Protein AF-A8NG41-F1 (afdb_monomer_lite)

Radius of gyration: 38.14 Å; chains: 1; bounding box: 82×70×116 Å

Secondary structure (DSSP, 8-state):
---------PPPP------------------------TT-----PPBPTTS-B-----TT-S---PBPTTT--B--GGGPPPP-SS-HHHHHHHHHHHHHHHH----GGG-SSHHHHHHHHHHHHHHHHHHHHT-SHHHHHHHHHHHHHHHHHHHHHHHHHHHHHHHHHHHHHHHHHHHHHHHHHHHHHHHHHHHHHHHHHHHHHHHHHHH--S-HHHHHHHHHHHHHHHHHHHHTTS----HHHHHHHHSS--------------------TTS----S----TTTHHHHH-SS-GGGTTT--HHHHHHHHHHHHHHTTTS---TT-----PPP--B-TT--B---

pLDDT: mean 75.16, std 19.55, range [29.53, 96.56]

Structure (mmCIF, N/CA/C/O backbone):
data_AF-A8NG41-F1
#
_entry.id   AF-A8NG41-F1
#
loop_
_atom_site.group_PDB
_atom_site.id
_atom_site.type_symbol
_atom_site.label_atom_id
_atom_site.label_alt_id
_atom_site.label_comp_id
_atom_site.label_asym_id
_atom_site.label_entity_id
_atom_site.label_seq_id
_atom_site.pdbx_PDB_ins_code
_atom_site.Cartn_x
_atom_site.Cartn_y
_atom_site.Cartn_z
_atom_site.occupancy
_atom_site.B_iso_or_equiv
_atom_site.auth_seq_id
_atom_site.auth_comp_id
_atom_site.auth_asym_id
_atom_site.auth_atom_id
_atom_site.pdbx_PDB_model_num
ATOM 1 N N . MET A 1 1 ? 23.768 -28.078 69.870 1.00 36.25 1 MET A N 1
ATOM 2 C CA . MET A 1 1 ? 24.206 -28.540 68.533 1.00 36.25 1 MET A CA 1
ATOM 3 C C . MET A 1 1 ? 22.953 -28.982 67.781 1.00 36.25 1 MET A C 1
ATOM 5 O O . MET A 1 1 ? 22.309 -29.907 68.243 1.00 36.25 1 MET A O 1
ATOM 9 N N . ALA A 1 2 ? 22.397 -28.091 66.947 1.00 33.50 2 ALA A N 1
ATOM 10 C CA . ALA A 1 2 ? 22.399 -28.170 65.466 1.00 33.50 2 ALA A CA 1
ATOM 11 C C . ALA A 1 2 ? 21.311 -29.156 64.952 1.00 33.50 2 ALA A C 1
ATOM 13 O O . ALA A 1 2 ? 21.442 -30.341 65.207 1.00 33.50 2 ALA A O 1
ATOM 14 N N . THR A 1 3 ? 20.111 -28.786 64.458 1.00 35.78 3 THR A N 1
ATOM 15 C CA . THR A 1 3 ? 19.613 -27.951 63.318 1.00 35.78 3 THR A CA 1
ATOM 16 C C . THR A 1 3 ? 18.937 -28.816 62.228 1.00 35.78 3 THR A C 1
ATOM 18 O O . THR A 1 3 ? 19.649 -29.446 61.462 1.00 35.78 3 THR A O 1
ATOM 21 N N . ARG A 1 4 ? 17.589 -28.727 62.141 1.00 41.47 4 ARG A N 1
ATOM 22 C CA . ARG A 1 4 ? 16.651 -28.743 60.969 1.00 41.47 4 ARG A CA 1
ATOM 23 C C . ARG A 1 4 ? 16.833 -29.816 59.825 1.00 41.47 4 ARG A C 1
ATOM 25 O O . ARG A 1 4 ? 17.589 -30.754 60.005 1.00 41.47 4 ARG A O 1
ATOM 32 N N . PRO A 1 5 ? 16.084 -29.776 58.689 1.00 48.28 5 PRO A N 1
ATOM 33 C CA . PRO A 1 5 ? 14.756 -30.405 58.509 1.00 48.28 5 PRO A CA 1
ATOM 34 C C . PRO A 1 5 ? 14.562 -31.151 57.148 1.00 48.28 5 PRO A C 1
ATOM 36 O O . PRO A 1 5 ? 15.394 -31.055 56.258 1.00 48.28 5 PRO A O 1
ATOM 39 N N . GLY A 1 6 ? 13.382 -31.755 56.935 1.00 35.75 6 GLY A N 1
ATOM 40 C CA . GLY A 1 6 ? 12.655 -31.709 55.647 1.00 35.75 6 GLY A CA 1
ATOM 41 C C . GLY A 1 6 ? 13.054 -32.680 54.523 1.00 35.75 6 GLY A C 1
ATOM 42 O O . GLY A 1 6 ? 14.139 -32.603 53.962 1.00 35.75 6 GLY A O 1
ATOM 43 N N . GLY A 1 7 ? 12.107 -33.520 54.097 1.00 35.25 7 GLY A N 1
ATOM 44 C CA . GLY A 1 7 ? 12.271 -34.374 52.921 1.00 35.25 7 GLY A CA 1
ATOM 45 C C . GLY A 1 7 ? 10.950 -34.717 52.249 1.00 35.25 7 GLY A C 1
ATOM 46 O O . GLY A 1 7 ? 10.444 -35.806 52.463 1.00 35.25 7 GLY A O 1
ATOM 47 N N . TRP A 1 8 ? 10.419 -33.808 51.428 1.00 33.19 8 TRP A N 1
ATOM 48 C CA . TRP A 1 8 ? 9.470 -34.113 50.350 1.00 33.19 8 TRP A CA 1
ATOM 49 C C . TRP A 1 8 ? 9.761 -33.153 49.199 1.00 33.19 8 TRP A C 1
ATOM 51 O O . TRP A 1 8 ? 9.517 -31.962 49.344 1.00 33.19 8 TRP A O 1
ATOM 61 N N . LEU A 1 9 ? 10.332 -33.670 48.106 1.00 35.09 9 LEU A N 1
ATOM 62 C CA . LEU A 1 9 ? 10.225 -33.179 46.722 1.00 35.09 9 LEU A CA 1
ATOM 63 C C . LEU A 1 9 ? 11.068 -34.104 45.823 1.00 35.09 9 LEU A C 1
ATOM 65 O O . LEU A 1 9 ? 12.295 -34.128 45.900 1.00 35.09 9 LEU A O 1
ATOM 69 N N . GLN A 1 10 ? 10.396 -34.899 44.985 1.00 39.88 10 GLN A N 1
ATOM 70 C CA . GLN A 1 10 ? 11.024 -35.666 43.909 1.00 39.88 10 GLN A CA 1
ATOM 71 C C . GLN A 1 10 ? 11.361 -34.732 42.739 1.00 39.88 10 GLN A C 1
ATOM 73 O O . GLN A 1 10 ? 10.481 -34.071 42.192 1.00 39.88 10 GLN A O 1
ATOM 78 N N . GLY A 1 11 ? 12.634 -34.700 42.340 1.00 32.56 11 GLY A N 1
ATOM 79 C CA . GLY A 1 11 ? 13.096 -34.035 41.123 1.00 32.56 11 GLY A CA 1
ATOM 80 C C . GLY A 1 11 ? 13.034 -34.968 39.912 1.00 32.56 11 GLY A C 1
ATOM 81 O O . GLY A 1 11 ? 13.492 -36.108 39.975 1.00 32.56 11 GLY A O 1
ATOM 82 N N . ARG A 1 12 ? 12.504 -34.470 38.788 1.00 37.09 12 ARG A N 1
ATOM 83 C CA . ARG A 1 12 ? 12.618 -35.106 37.468 1.00 37.09 12 ARG A CA 1
ATOM 84 C C . ARG A 1 12 ? 13.816 -34.494 36.740 1.00 37.09 12 ARG A C 1
ATOM 86 O O . ARG A 1 12 ? 13.921 -33.279 36.611 1.00 37.09 12 ARG A O 1
ATOM 93 N N . THR A 1 13 ? 14.734 -35.346 36.304 1.00 34.03 13 THR A N 1
ATOM 94 C CA . THR A 1 13 ? 15.977 -35.001 35.608 1.00 34.03 13 THR A CA 1
ATOM 95 C C . THR A 1 13 ? 15.732 -34.682 34.130 1.00 34.03 13 THR A C 1
ATOM 97 O O . THR A 1 13 ? 15.080 -35.449 33.426 1.00 34.03 13 THR A O 1
ATOM 100 N N . ILE A 1 14 ? 16.326 -33.592 33.633 1.00 35.25 14 ILE A N 1
ATOM 101 C CA . ILE A 1 14 ? 16.591 -33.372 32.202 1.00 35.25 14 ILE A CA 1
ATOM 102 C C . ILE A 1 14 ? 18.078 -33.021 32.059 1.00 35.25 14 ILE A C 1
ATOM 104 O O . ILE A 1 14 ? 18.617 -32.209 32.810 1.00 35.25 14 ILE A O 1
ATOM 108 N N . ARG A 1 15 ? 18.756 -33.734 31.152 1.00 32.59 15 ARG A N 1
ATOM 109 C CA . ARG A 1 15 ? 20.216 -33.757 30.974 1.00 32.59 15 ARG A CA 1
ATOM 110 C C . ARG A 1 15 ? 20.756 -32.446 30.397 1.00 32.59 15 ARG A C 1
ATOM 112 O O . ARG A 1 15 ? 20.139 -31.841 29.530 1.00 32.59 15 ARG A O 1
ATOM 119 N N . LYS A 1 16 ? 21.966 -32.094 30.838 1.00 29.84 16 LYS A N 1
ATOM 120 C CA . LYS A 1 16 ? 22.797 -30.977 30.374 1.00 29.84 16 LYS A CA 1
ATOM 121 C C . LYS A 1 16 ? 23.962 -31.504 29.524 1.00 29.84 16 LYS A C 1
ATOM 123 O O . LYS A 1 16 ? 24.674 -32.397 29.969 1.00 29.84 16 LYS A O 1
ATOM 128 N N . ALA A 1 17 ? 24.183 -30.899 28.363 1.00 29.53 17 ALA A N 1
ATOM 129 C CA . ALA A 1 17 ? 25.458 -30.817 27.642 1.00 29.53 17 ALA A CA 1
ATOM 130 C C . ALA A 1 17 ? 25.424 -29.488 26.865 1.00 29.53 17 ALA A C 1
ATOM 132 O O . ALA A 1 17 ? 24.358 -29.126 26.384 1.00 29.53 17 ALA A O 1
ATOM 133 N N . SER A 1 18 ? 26.460 -28.677 26.685 1.00 31.66 18 SER A N 1
ATOM 134 C CA . SER A 1 18 ? 27.787 -28.493 27.283 1.00 31.66 18 SER A CA 1
ATOM 135 C C . SER A 1 18 ? 28.346 -27.208 26.643 1.00 31.66 18 SER A C 1
ATOM 137 O O . SER A 1 18 ? 28.168 -27.032 25.443 1.00 31.66 18 SER A O 1
ATOM 139 N N . GLY A 1 19 ? 29.053 -26.369 27.411 1.00 30.23 19 GLY A N 1
ATOM 140 C CA . GLY A 1 19 ? 30.033 -25.393 26.895 1.00 30.23 19 GLY A CA 1
ATOM 141 C C . GLY A 1 19 ? 29.542 -23.985 26.516 1.00 30.23 19 GLY A C 1
ATOM 142 O O . GLY A 1 19 ? 28.991 -23.787 25.443 1.00 30.23 19 GLY A O 1
ATOM 143 N N . MET A 1 20 ? 29.846 -22.992 27.364 1.00 33.28 20 MET A N 1
ATOM 144 C CA . MET A 1 20 ? 30.073 -21.593 26.936 1.00 33.28 20 MET A CA 1
ATOM 145 C C . MET A 1 20 ? 31.547 -21.439 26.469 1.00 33.28 20 MET A C 1
ATOM 147 O O . MET A 1 20 ? 32.336 -22.352 26.741 1.00 33.28 20 MET A O 1
ATOM 151 N N . PRO A 1 21 ? 31.962 -20.310 25.846 1.00 41.16 21 PRO A N 1
ATOM 152 C CA . PRO A 1 21 ? 32.267 -19.116 26.650 1.00 41.16 21 PRO A CA 1
ATOM 153 C C . PRO A 1 21 ? 31.879 -17.745 26.033 1.00 41.16 21 PRO A C 1
ATOM 155 O O . PRO A 1 21 ? 31.875 -17.544 24.825 1.00 41.16 21 PRO A O 1
ATOM 158 N N . SER A 1 22 ? 31.638 -16.799 26.954 1.00 30.75 22 SER A N 1
ATOM 159 C CA . SER A 1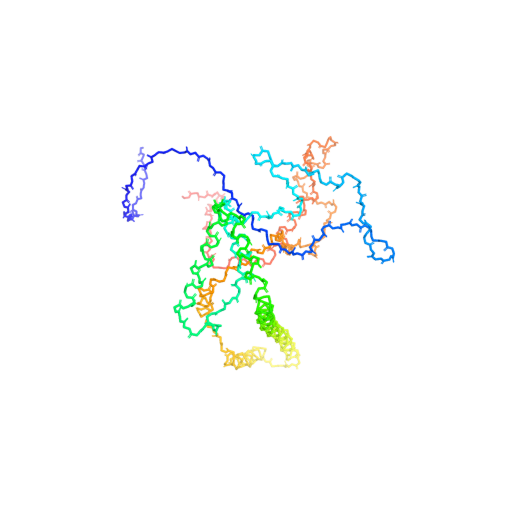 22 ? 31.949 -15.349 26.926 1.00 30.75 22 SER A CA 1
ATOM 160 C C . SER A 1 22 ? 31.324 -14.385 25.892 1.00 30.75 22 SER A C 1
ATOM 162 O O . SER A 1 22 ? 31.771 -14.261 24.762 1.00 30.75 22 SER A O 1
ATOM 164 N N . ALA A 1 23 ? 30.364 -13.608 26.412 1.00 38.09 23 ALA A N 1
ATOM 165 C CA . ALA A 1 23 ? 30.127 -12.160 26.292 1.00 38.09 23 ALA A CA 1
ATOM 166 C C . ALA A 1 23 ? 30.626 -11.367 25.062 1.00 38.09 23 ALA A C 1
ATOM 168 O O . ALA A 1 23 ? 31.818 -11.130 24.898 1.00 38.09 23 ALA A O 1
ATOM 169 N N . SER A 1 24 ? 29.679 -10.720 24.372 1.00 30.33 24 SER A N 1
ATOM 170 C CA . SER A 1 24 ? 29.772 -9.287 24.064 1.00 30.33 24 SER A CA 1
ATOM 171 C C . SER A 1 24 ? 28.373 -8.680 23.901 1.00 30.33 24 SER A C 1
ATOM 173 O O . SER A 1 24 ? 27.457 -9.286 23.353 1.00 30.33 24 SER A O 1
ATOM 175 N N . THR A 1 25 ? 28.208 -7.491 24.468 1.00 43.75 25 THR A N 1
ATOM 176 C CA . THR A 1 25 ? 27.041 -6.614 24.381 1.00 43.75 25 THR A CA 1
ATOM 177 C C . THR A 1 25 ? 26.710 -6.285 22.926 1.00 43.75 25 THR A C 1
ATOM 179 O O . THR A 1 25 ? 27.575 -5.797 22.203 1.00 43.75 25 THR A O 1
ATOM 182 N N . THR A 1 26 ? 25.457 -6.442 22.500 1.00 31.36 26 THR A N 1
ATOM 183 C CA . THR A 1 26 ? 24.950 -5.732 21.316 1.00 31.36 26 THR A CA 1
ATOM 184 C C . THR A 1 26 ? 23.469 -5.422 21.469 1.00 31.36 26 THR A C 1
ATOM 186 O O . THR A 1 26 ? 22.665 -6.228 21.927 1.00 31.36 26 THR A O 1
ATOM 189 N N . ARG A 1 27 ? 23.169 -4.161 21.178 1.00 33.62 27 ARG A N 1
ATOM 190 C CA . ARG A 1 27 ? 21.893 -3.477 21.345 1.00 33.62 27 ARG A CA 1
ATOM 191 C C . ARG A 1 27 ? 20.902 -4.049 20.333 1.00 33.62 27 ARG A C 1
ATOM 193 O O . ARG A 1 27 ? 21.239 -4.160 19.161 1.00 33.62 27 ARG A O 1
ATOM 200 N N . SER A 1 28 ? 19.697 -4.378 20.790 1.00 31.23 28 SER A N 1
ATOM 201 C CA . SER A 1 28 ? 18.590 -4.766 19.916 1.00 31.23 28 SER A CA 1
ATOM 202 C C . SER A 1 28 ? 18.173 -3.550 19.087 1.00 31.23 28 SER A C 1
ATOM 204 O O . SER A 1 28 ? 17.656 -2.573 19.631 1.00 31.23 28 SER A O 1
ATOM 206 N N . SER A 1 29 ? 18.479 -3.568 17.793 1.00 36.53 29 SER A N 1
ATOM 207 C CA . SER A 1 29 ? 18.004 -2.592 16.819 1.00 36.53 29 SER A CA 1
ATOM 208 C C . SER A 1 29 ? 16.572 -2.939 16.420 1.00 36.53 29 SER A C 1
ATOM 210 O O . SER A 1 29 ? 16.313 -3.968 15.803 1.00 36.53 29 SER A O 1
ATOM 212 N N . THR A 1 30 ? 15.646 -2.064 16.788 1.00 42.31 30 THR A N 1
ATOM 213 C CA . THR A 1 30 ? 14.299 -1.963 16.220 1.00 42.31 30 THR A CA 1
ATOM 214 C C . THR A 1 30 ? 14.367 -1.728 14.703 1.00 42.31 30 THR A C 1
ATOM 216 O O . THR A 1 30 ? 15.061 -0.787 14.304 1.00 42.31 30 THR A O 1
ATOM 219 N N . PRO A 1 31 ? 13.642 -2.474 13.852 1.00 40.25 31 PRO A N 1
ATOM 220 C CA . PRO A 1 31 ? 13.404 -2.041 12.481 1.00 40.25 31 PRO A CA 1
ATOM 221 C C . PRO A 1 31 ? 12.321 -0.952 12.488 1.00 40.25 31 PRO A C 1
ATOM 223 O O . PRO A 1 31 ? 11.247 -1.132 13.059 1.00 40.25 31 PRO A O 1
ATOM 226 N N . GLN A 1 32 ? 12.625 0.213 11.912 1.00 38.25 32 GLN A N 1
ATOM 227 C CA . GLN A 1 32 ? 11.633 1.255 11.653 1.00 38.25 32 GLN A CA 1
ATOM 228 C C . GLN A 1 32 ? 11.016 1.026 10.277 1.00 38.25 32 GLN A C 1
ATOM 230 O O . GLN A 1 32 ? 11.577 1.423 9.259 1.00 38.25 32 GLN A O 1
ATOM 235 N N . THR A 1 33 ? 9.848 0.403 10.251 1.00 35.38 33 THR A N 1
ATOM 236 C CA . THR A 1 33 ? 9.000 0.335 9.063 1.00 35.38 33 THR A CA 1
ATOM 237 C C . THR A 1 33 ? 8.173 1.619 9.010 1.00 35.38 33 THR A C 1
ATOM 239 O O . THR A 1 33 ? 7.285 1.835 9.831 1.00 35.38 33 THR A O 1
ATOM 242 N N . VAL A 1 34 ? 8.492 2.521 8.078 1.00 38.81 34 VAL A N 1
ATOM 243 C CA . VAL A 1 34 ? 7.702 3.737 7.831 1.00 38.81 34 VAL A CA 1
ATOM 244 C C . VAL A 1 34 ? 6.904 3.531 6.551 1.00 38.81 34 VAL A C 1
ATOM 246 O O . VAL A 1 34 ? 7.441 3.566 5.445 1.00 38.81 34 VAL A O 1
ATOM 249 N N . THR A 1 35 ? 5.599 3.318 6.707 1.00 34.75 35 THR A N 1
ATOM 250 C CA . THR A 1 35 ? 4.622 3.349 5.617 1.00 34.75 35 THR A CA 1
ATOM 251 C C . THR A 1 35 ? 4.606 4.736 4.975 1.00 34.75 35 THR A C 1
ATOM 253 O O . THR A 1 35 ? 4.235 5.724 5.610 1.00 34.75 35 THR A O 1
ATOM 256 N N . ALA A 1 36 ? 4.995 4.815 3.704 1.00 33.09 36 ALA A N 1
ATOM 257 C CA . ALA A 1 36 ? 4.892 6.024 2.904 1.00 33.09 36 ALA A CA 1
ATOM 258 C C . ALA A 1 36 ? 3.427 6.280 2.506 1.00 33.09 36 ALA A C 1
ATOM 260 O O . ALA A 1 36 ? 2.892 5.627 1.613 1.00 33.09 36 ALA A O 1
ATOM 261 N N . THR A 1 37 ? 2.783 7.266 3.129 1.00 34.38 37 THR A N 1
ATOM 262 C CA . THR A 1 37 ? 1.637 7.957 2.524 1.00 34.38 37 THR A CA 1
ATOM 263 C C . THR A 1 37 ? 2.171 9.027 1.569 1.00 34.38 37 THR A C 1
ATOM 265 O O . THR A 1 37 ? 2.893 9.922 2.023 1.00 34.38 37 THR A O 1
ATOM 268 N N . PRO A 1 38 ? 1.845 9.010 0.266 1.00 46.72 38 PRO A N 1
ATOM 269 C CA . PRO A 1 38 ? 2.129 10.155 -0.582 1.00 46.72 38 PRO A CA 1
ATOM 270 C C . PRO A 1 38 ? 1.136 11.270 -0.216 1.00 46.72 38 PRO A C 1
ATOM 272 O O . PRO A 1 38 ? -0.069 11.085 -0.357 1.00 46.72 38 PRO A O 1
ATOM 275 N N . ASN A 1 39 ? 1.661 12.414 0.241 1.00 45.44 39 ASN A N 1
ATOM 276 C CA . ASN A 1 39 ? 0.971 13.684 0.551 1.00 45.44 39 ASN A CA 1
ATOM 277 C C . ASN A 1 39 ? 0.621 14.001 2.014 1.00 45.44 39 ASN A C 1
ATOM 279 O O . ASN A 1 39 ? -0.390 14.652 2.271 1.00 45.44 39 ASN A O 1
ATOM 283 N N . THR A 1 40 ? 1.513 13.713 2.961 1.00 35.84 40 THR A N 1
ATOM 284 C CA . THR A 1 40 ? 1.547 14.495 4.212 1.00 35.84 40 THR A CA 1
ATOM 285 C C . THR A 1 40 ? 2.718 15.468 4.149 1.00 35.84 40 THR A C 1
ATOM 287 O O . THR A 1 40 ? 3.805 15.211 4.658 1.00 35.84 40 THR A O 1
ATOM 290 N N . ILE A 1 41 ? 2.508 16.590 3.456 1.00 40.84 41 ILE A N 1
ATOM 291 C CA . ILE A 1 41 ? 3.374 17.763 3.584 1.00 40.84 41 ILE A CA 1
ATOM 292 C C . ILE A 1 41 ? 3.211 18.247 5.027 1.00 40.84 41 ILE A C 1
ATOM 294 O O . ILE A 1 41 ? 2.157 18.765 5.399 1.00 40.84 41 ILE A O 1
ATOM 298 N N . TYR A 1 42 ? 4.238 18.048 5.854 1.00 39.44 42 TYR A N 1
ATOM 299 C CA . TYR A 1 42 ? 4.382 18.743 7.131 1.00 39.44 42 TYR A CA 1
ATOM 300 C C . TYR A 1 42 ? 4.549 20.239 6.832 1.00 39.44 42 TYR A C 1
ATOM 302 O O . TYR A 1 42 ? 5.654 20.740 6.662 1.00 39.44 42 TYR A O 1
ATOM 310 N N . GLY A 1 43 ? 3.426 20.939 6.696 1.00 41.06 43 GLY A N 1
ATOM 311 C CA . GLY A 1 43 ? 3.369 22.362 6.393 1.00 41.06 43 GLY A CA 1
ATOM 312 C C . GLY A 1 43 ? 2.510 23.080 7.419 1.00 41.06 43 GLY A C 1
ATOM 313 O O . GLY A 1 43 ? 1.357 23.401 7.148 1.00 41.06 43 GLY A O 1
ATOM 314 N N . GLY A 1 44 ? 3.074 23.354 8.596 1.00 41.62 44 GLY A N 1
ATOM 315 C CA . GLY A 1 44 ? 2.535 24.330 9.550 1.00 41.62 44 GLY A CA 1
ATOM 316 C C . GLY A 1 44 ? 2.726 25.767 9.050 1.00 41.62 44 GLY A C 1
ATOM 317 O O . GLY A 1 44 ? 3.311 26.586 9.748 1.00 41.62 44 GLY A O 1
ATOM 318 N N . GLY A 1 45 ? 2.309 26.053 7.814 1.00 50.28 45 GLY A N 1
ATOM 319 C CA . GLY A 1 45 ? 2.420 27.365 7.183 1.00 50.28 45 GLY A CA 1
ATOM 320 C C . GLY A 1 45 ? 1.129 28.164 7.332 1.00 50.28 45 GLY A C 1
ATOM 321 O O . GLY A 1 45 ? 0.037 27.641 7.102 1.00 50.28 45 GLY A O 1
ATOM 322 N N . VAL A 1 46 ? 1.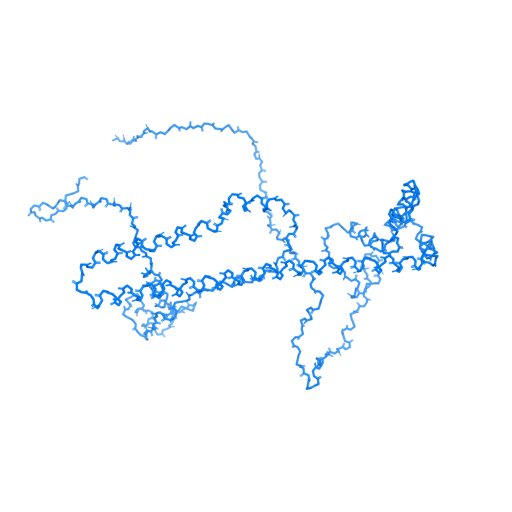253 29.441 7.700 1.00 51.25 46 VAL A N 1
ATOM 323 C CA . VAL A 1 46 ? 0.142 30.402 7.702 1.00 51.25 46 VAL A CA 1
ATOM 324 C C . VAL A 1 46 ? -0.426 30.488 6.279 1.00 51.25 46 VAL A C 1
ATOM 326 O O . VAL A 1 46 ? 0.305 30.747 5.325 1.00 51.25 46 VAL A O 1
ATOM 329 N N . LYS A 1 47 ? -1.722 30.199 6.126 1.00 57.66 47 LYS A N 1
ATOM 330 C CA . LYS A 1 47 ? -2.433 30.285 4.843 1.00 57.66 47 LYS A CA 1
ATOM 331 C C . LYS A 1 47 ? -2.879 31.723 4.608 1.00 57.66 47 LYS A C 1
ATOM 333 O O . LYS A 1 47 ? -3.489 32.323 5.492 1.00 57.66 47 LYS A O 1
ATOM 338 N N . ASP A 1 48 ? -2.636 32.235 3.409 1.00 62.56 48 ASP A N 1
ATOM 339 C CA . ASP A 1 48 ? -3.185 33.519 2.980 1.00 62.56 48 ASP A CA 1
ATOM 340 C C . ASP A 1 48 ? -4.720 33.444 2.859 1.00 62.56 48 ASP A C 1
ATOM 342 O O . ASP A 1 48 ? -5.273 32.354 2.676 1.00 62.56 48 ASP A O 1
ATOM 346 N N . PRO A 1 49 ? -5.445 34.581 2.867 1.00 66.50 49 PRO A N 1
ATOM 347 C CA . PRO A 1 49 ? -6.905 34.617 2.696 1.00 66.50 49 PRO A CA 1
ATOM 348 C C . PRO A 1 49 ? -7.421 34.033 1.361 1.00 66.50 49 PRO A C 1
ATOM 350 O O . PRO A 1 49 ? -8.626 33.876 1.188 1.00 66.50 49 PRO A O 1
ATOM 353 N N . SER A 1 50 ? -6.532 33.675 0.427 1.00 71.81 50 SER A N 1
ATOM 354 C CA . SER A 1 50 ? -6.838 32.938 -0.811 1.00 71.81 50 SER A CA 1
ATOM 355 C C . SER A 1 50 ? -6.757 31.406 -0.669 1.00 71.81 50 SER A C 1
ATOM 357 O O . SER A 1 50 ? -6.996 30.684 -1.636 1.00 71.81 50 SER A O 1
ATOM 359 N N . GLY A 1 51 ? -6.402 30.890 0.515 1.00 63.88 51 GLY A N 1
ATOM 360 C CA . GLY A 1 51 ? -6.303 29.458 0.809 1.00 63.88 51 GLY A CA 1
ATOM 361 C C . GLY A 1 51 ? -5.012 28.779 0.336 1.00 63.88 51 GLY A C 1
ATOM 362 O O . GLY A 1 51 ? -4.850 27.580 0.572 1.00 63.88 51 GLY A O 1
ATOM 363 N N . ARG A 1 52 ? -4.079 29.511 -0.292 1.00 58.16 52 ARG A N 1
ATOM 364 C CA . ARG A 1 52 ? -2.740 29.000 -0.626 1.00 58.16 52 ARG A CA 1
ATOM 365 C C . ARG A 1 52 ? -1.783 29.169 0.551 1.00 58.16 52 ARG A C 1
ATOM 367 O O . ARG A 1 52 ? -1.735 30.219 1.186 1.00 58.16 52 ARG A O 1
ATOM 374 N N . THR A 1 53 ? -1.014 28.123 0.827 1.00 54.28 53 THR A N 1
ATOM 375 C CA . THR A 1 53 ? 0.179 28.200 1.673 1.00 54.28 53 THR A CA 1
ATOM 376 C C . THR A 1 53 ? 1.270 28.926 0.898 1.00 54.28 53 THR A C 1
ATOM 378 O O . THR A 1 53 ? 1.614 28.510 -0.209 1.00 54.28 53 THR A O 1
ATOM 381 N N . VAL A 1 54 ? 1.797 30.014 1.458 1.00 54.00 54 VAL A N 1
ATOM 382 C CA . VAL A 1 54 ? 2.968 30.693 0.900 1.00 54.00 54 VAL A CA 1
ATOM 383 C C . VAL A 1 54 ? 4.165 29.788 1.161 1.00 54.00 54 VAL A C 1
ATOM 385 O O . VAL A 1 54 ? 4.637 29.684 2.291 1.00 54.00 54 VAL A O 1
ATOM 388 N N . GLU A 1 55 ? 4.614 29.061 0.142 1.00 55.56 55 GLU A N 1
ATOM 389 C CA . GLU A 1 55 ? 5.898 28.374 0.215 1.00 55.56 55 GLU A CA 1
ATOM 390 C C . GLU A 1 55 ? 6.976 29.457 0.201 1.00 55.56 55 GLU A C 1
ATOM 392 O O . GLU A 1 55 ? 7.217 30.106 -0.817 1.00 55.56 55 GLU A O 1
ATOM 397 N N . TYR A 1 56 ? 7.562 29.711 1.367 1.00 48.16 56 TYR A N 1
ATOM 398 C CA . TYR A 1 56 ? 8.756 30.528 1.498 1.00 48.16 56 TYR A CA 1
ATOM 399 C C . TYR A 1 56 ? 9.878 29.825 0.719 1.00 48.16 56 TYR A C 1
ATOM 401 O O . TYR A 1 56 ? 10.419 28.824 1.174 1.00 48.16 56 TYR A O 1
ATOM 409 N N . TRP A 1 57 ? 10.138 30.291 -0.503 1.00 51.41 57 TRP A N 1
ATOM 410 C CA . TRP A 1 57 ? 11.230 29.819 -1.349 1.00 51.41 57 TRP A CA 1
ATOM 411 C C . TRP A 1 57 ? 12.473 30.657 -1.048 1.00 51.41 57 TRP A C 1
ATOM 413 O O . TRP A 1 57 ? 12.592 31.784 -1.536 1.00 51.41 57 TRP A O 1
ATOM 423 N N . ASP A 1 58 ? 13.403 30.117 -0.259 1.00 56.78 58 ASP A N 1
ATOM 424 C CA . ASP A 1 58 ? 14.742 30.689 -0.125 1.00 56.78 58 ASP A CA 1
ATOM 425 C C . ASP A 1 58 ? 15.588 30.296 -1.348 1.00 56.78 58 ASP A C 1
ATOM 427 O O . ASP A 1 58 ? 15.605 29.142 -1.771 1.00 56.78 58 ASP A O 1
ATOM 431 N N . MET A 1 59 ? 16.392 31.218 -1.893 1.00 53.97 59 MET A N 1
ATOM 432 C CA . MET A 1 59 ? 17.383 30.892 -2.943 1.00 53.97 59 MET A CA 1
ATOM 433 C C . MET A 1 59 ? 18.433 29.852 -2.486 1.00 53.97 59 MET A C 1
ATOM 435 O O . MET A 1 59 ? 19.169 29.316 -3.313 1.00 53.97 59 MET A O 1
ATOM 439 N N . ALA A 1 60 ? 18.507 29.560 -1.182 1.00 55.41 60 ALA A N 1
ATOM 440 C CA . ALA A 1 60 ? 19.338 28.512 -0.588 1.00 55.41 60 ALA A CA 1
ATOM 441 C C . ALA A 1 60 ? 18.671 27.117 -0.575 1.00 55.41 60 ALA A C 1
ATOM 443 O O . ALA A 1 60 ? 19.357 26.128 -0.322 1.00 55.41 60 ALA A O 1
ATOM 444 N N . ASP A 1 61 ? 17.378 27.010 -0.907 1.00 53.84 61 ASP A N 1
ATOM 445 C CA . ASP A 1 61 ? 16.666 25.730 -1.060 1.00 53.84 61 ASP A CA 1
ATOM 446 C C . ASP A 1 61 ? 16.955 25.031 -2.399 1.00 53.84 61 ASP A C 1
ATOM 448 O O . ASP A 1 61 ? 16.492 23.907 -2.647 1.00 53.84 61 ASP A O 1
ATOM 452 N N . GLN A 1 62 ? 17.793 25.634 -3.253 1.00 55.50 62 GLN A N 1
ATOM 453 C CA . GLN A 1 62 ? 18.509 24.894 -4.285 1.00 55.50 62 GLN A CA 1
ATOM 454 C C . GLN A 1 62 ? 19.430 23.884 -3.589 1.00 55.50 62 GLN A C 1
ATOM 456 O O . GLN A 1 62 ? 20.578 24.186 -3.264 1.00 55.50 62 GLN A O 1
ATOM 461 N N . CYS A 1 63 ? 18.928 22.666 -3.354 1.00 55.81 63 CYS A N 1
ATOM 462 C CA . CYS A 1 63 ? 19.763 21.574 -2.870 1.00 55.81 63 CYS A CA 1
ATOM 463 C C . CYS A 1 63 ? 21.013 21.498 -3.755 1.00 55.81 63 CYS A C 1
ATOM 465 O O . CYS A 1 63 ? 20.867 21.288 -4.966 1.00 55.81 63 CYS A O 1
ATOM 467 N N . PRO A 1 64 ? 22.219 21.685 -3.187 1.00 59.91 64 PRO A N 1
ATOM 468 C CA . PRO A 1 64 ? 23.434 21.661 -3.970 1.00 59.91 64 PRO A CA 1
ATOM 469 C C . PRO A 1 64 ? 23.521 20.286 -4.614 1.00 59.91 64 PRO A C 1
ATOM 471 O O . PRO A 1 64 ? 23.502 19.255 -3.941 1.00 59.91 64 PRO A O 1
ATOM 474 N N . VAL A 1 65 ? 23.539 20.290 -5.941 1.00 68.44 65 VAL A N 1
ATOM 475 C CA . VAL A 1 65 ? 23.723 19.105 -6.762 1.00 68.44 65 VAL A CA 1
ATOM 476 C C . VAL A 1 65 ? 25.145 18.617 -6.496 1.00 68.44 65 VAL A C 1
ATOM 478 O O . VAL A 1 65 ? 26.096 19.081 -7.121 1.00 68.44 65 VAL A O 1
ATOM 481 N N . SER A 1 66 ? 25.309 17.760 -5.490 1.00 75.88 66 SER A N 1
ATOM 482 C CA . SER A 1 66 ? 26.608 17.229 -5.102 1.00 75.88 66 SER A CA 1
ATOM 483 C C . SER A 1 66 ? 26.868 15.909 -5.834 1.00 75.88 66 SER A C 1
ATOM 485 O O . SER A 1 66 ? 25.976 15.057 -5.945 1.00 75.88 66 SER A O 1
ATOM 487 N N . PRO A 1 67 ? 28.076 15.721 -6.389 1.00 84.81 67 PRO A N 1
ATOM 488 C CA . PRO A 1 67 ? 28.469 14.427 -6.914 1.00 84.81 67 PRO A CA 1
ATOM 489 C C . PRO A 1 67 ? 28.612 13.430 -5.758 1.00 84.81 67 PRO A C 1
ATOM 491 O O . PRO A 1 67 ? 29.074 13.775 -4.670 1.00 84.81 67 PRO A O 1
ATOM 494 N N . CYS A 1 68 ? 28.226 12.178 -5.995 1.00 82.44 68 CYS A N 1
ATOM 495 C CA . CYS A 1 68 ? 28.487 11.095 -5.054 1.00 82.44 68 CYS A CA 1
ATOM 496 C C . CYS A 1 68 ? 30.004 10.982 -4.789 1.00 82.44 68 CYS A C 1
ATOM 498 O O . CYS A 1 68 ? 30.759 10.882 -5.754 1.00 82.44 68 CYS A O 1
ATOM 500 N N . PRO A 1 69 ? 30.470 10.908 -3.528 1.00 86.19 69 PRO A N 1
ATOM 501 C CA . PRO A 1 69 ? 31.902 10.852 -3.210 1.00 86.19 69 PRO A CA 1
ATOM 502 C C . PRO A 1 69 ? 32.598 9.557 -3.663 1.00 86.19 69 PRO A C 1
ATOM 504 O O . PRO A 1 69 ? 33.822 9.490 -3.652 1.00 86.19 69 PRO A O 1
ATOM 507 N N . ILE A 1 70 ? 31.834 8.525 -4.038 1.00 86.88 70 ILE A N 1
ATOM 508 C CA . ILE A 1 70 ? 32.356 7.213 -4.447 1.00 86.88 70 ILE A CA 1
ATOM 509 C C . ILE A 1 70 ? 32.377 7.091 -5.973 1.00 86.88 70 ILE A C 1
ATOM 511 O O . ILE A 1 70 ? 33.389 6.715 -6.555 1.00 86.88 70 ILE A O 1
ATOM 515 N N . CYS A 1 71 ? 31.259 7.404 -6.633 1.00 83.19 71 CYS A N 1
ATOM 516 C CA . CYS A 1 71 ? 31.089 7.168 -8.069 1.00 83.19 71 CYS A CA 1
ATOM 517 C C . CYS A 1 71 ? 30.980 8.447 -8.909 1.00 83.19 71 CYS A C 1
ATOM 519 O O . CYS A 1 71 ? 30.762 8.359 -10.115 1.00 83.19 71 CYS A O 1
ATOM 521 N N . ASN A 1 72 ? 31.084 9.631 -8.295 1.00 82.88 72 ASN A N 1
ATOM 522 C CA . ASN A 1 72 ? 30.976 10.952 -8.927 1.00 82.88 72 ASN A CA 1
ATOM 523 C C . ASN A 1 72 ? 29.692 11.194 -9.745 1.00 82.88 72 ASN A C 1
ATOM 525 O O . ASN A 1 72 ? 29.581 12.201 -10.445 1.00 82.88 72 ASN A O 1
ATOM 529 N N . LYS A 1 73 ? 28.686 10.311 -9.640 1.00 84.69 73 LYS A N 1
ATOM 530 C CA . LYS A 1 73 ? 27.377 10.514 -10.267 1.00 84.69 73 LYS A CA 1
ATOM 531 C C . LYS A 1 73 ? 26.684 11.698 -9.610 1.00 84.69 73 LYS A C 1
ATOM 533 O O . LYS A 1 73 ? 26.653 11.818 -8.386 1.00 84.69 73 LYS A O 1
ATOM 538 N N . ILE A 1 74 ? 26.120 12.559 -10.447 1.00 86.94 74 ILE A N 1
ATOM 539 C CA . ILE A 1 74 ? 25.371 13.732 -10.018 1.00 86.94 74 ILE A CA 1
ATOM 540 C C . ILE A 1 74 ? 24.063 13.278 -9.353 1.00 86.94 74 ILE A C 1
ATOM 542 O O . ILE A 1 74 ? 23.188 12.725 -10.022 1.00 86.94 74 ILE A O 1
ATOM 546 N N . LEU A 1 75 ? 23.930 13.514 -8.044 1.00 84.19 75 LEU A N 1
ATOM 547 C CA . LEU A 1 75 ? 22.743 13.143 -7.273 1.00 84.19 75 LEU A CA 1
ATOM 548 C C . LEU A 1 75 ? 21.718 14.285 -7.274 1.00 84.19 75 LEU A C 1
ATOM 550 O O . LEU A 1 75 ? 22.068 15.462 -7.206 1.00 84.19 75 LEU A O 1
ATOM 554 N N . ARG A 1 76 ? 20.429 13.939 -7.351 1.00 85.94 76 ARG A N 1
ATOM 555 C CA . ARG A 1 76 ? 19.314 14.902 -7.330 1.00 85.94 76 ARG A CA 1
ATOM 556 C C . ARG A 1 76 ? 18.402 14.613 -6.145 1.00 85.94 76 ARG A C 1
ATOM 558 O O . ARG A 1 76 ? 18.122 13.452 -5.872 1.00 85.94 76 ARG A O 1
ATOM 565 N N . LYS A 1 77 ? 17.860 15.662 -5.512 1.00 78.12 77 LYS A N 1
ATOM 566 C CA . LYS A 1 77 ? 16.986 15.550 -4.325 1.00 78.12 77 LYS A CA 1
ATOM 567 C C . LYS A 1 77 ? 15.793 14.602 -4.534 1.00 78.12 77 LYS A C 1
ATOM 569 O O . LYS A 1 77 ? 15.464 13.836 -3.643 1.00 78.12 77 LYS A O 1
ATOM 574 N N . LEU A 1 78 ? 15.182 14.618 -5.722 1.00 80.69 78 LEU A N 1
ATOM 575 C CA . LEU A 1 78 ? 14.029 13.768 -6.066 1.00 80.69 78 LEU A CA 1
ATOM 576 C C . LEU A 1 78 ? 14.400 12.320 -6.434 1.00 80.69 78 LEU A C 1
ATOM 578 O O . LEU A 1 78 ? 13.512 11.493 -6.592 1.00 80.69 78 LEU A O 1
ATOM 582 N N . ALA A 1 79 ? 15.688 12.018 -6.619 1.00 78.44 79 ALA A N 1
ATOM 583 C CA . ALA A 1 79 ? 16.157 10.693 -7.026 1.00 78.44 79 ALA A CA 1
ATOM 584 C C . ALA A 1 79 ? 16.531 9.795 -5.834 1.00 78.44 79 ALA A C 1
ATOM 586 O O . ALA A 1 79 ? 16.900 8.641 -6.039 1.00 78.44 79 ALA A O 1
ATOM 587 N N . PHE A 1 80 ? 16.451 10.308 -4.604 1.00 82.88 80 PHE A N 1
ATOM 588 C CA . PHE A 1 80 ? 16.632 9.500 -3.404 1.00 82.88 80 PHE A CA 1
ATOM 589 C C . PHE A 1 80 ? 15.337 8.743 -3.104 1.00 82.88 80 PHE A C 1
ATOM 591 O O . PHE A 1 80 ? 14.292 9.355 -2.888 1.00 82.88 80 PHE A O 1
ATOM 598 N N . MET A 1 81 ? 15.412 7.414 -3.094 1.00 80.50 81 MET A N 1
ATOM 599 C CA . MET A 1 81 ? 14.333 6.550 -2.619 1.00 80.50 81 MET A CA 1
ATOM 600 C C . MET A 1 81 ? 14.674 6.020 -1.222 1.00 80.50 81 MET A C 1
ATOM 602 O O . MET A 1 81 ? 15.857 5.816 -0.936 1.00 80.50 81 MET A O 1
ATOM 606 N N . PRO A 1 82 ? 13.674 5.820 -0.342 1.00 82.69 82 PRO A N 1
ATOM 607 C CA . PRO A 1 82 ? 13.908 5.177 0.944 1.00 82.69 82 PRO A CA 1
ATOM 608 C C . PRO A 1 82 ? 14.400 3.743 0.720 1.00 82.69 82 PRO A C 1
ATOM 610 O O . PRO A 1 82 ? 13.848 3.031 -0.120 1.00 82.69 82 PRO A O 1
ATOM 613 N N . GLN A 1 83 ? 15.427 3.338 1.468 1.00 84.00 83 GLN A N 1
ATOM 614 C CA . GLN A 1 83 ? 15.952 1.975 1.416 1.00 84.00 83 GLN A CA 1
ATOM 615 C C . GLN A 1 83 ? 14.957 1.030 2.087 1.00 84.00 83 GLN A C 1
ATOM 617 O O . GLN A 1 83 ? 14.575 1.238 3.239 1.00 84.00 83 GLN A O 1
ATOM 622 N N . THR A 1 84 ? 14.514 0.019 1.349 1.00 85.06 84 THR A N 1
ATOM 623 C CA . THR A 1 84 ? 13.623 -1.035 1.855 1.00 85.06 84 THR A CA 1
ATOM 624 C C . THR A 1 84 ? 14.374 -2.332 2.115 1.00 85.06 84 THR A C 1
ATOM 626 O O . THR A 1 84 ? 13.899 -3.156 2.890 1.00 85.06 84 THR A O 1
ATOM 629 N N . PHE A 1 85 ? 15.530 -2.518 1.470 1.00 88.69 85 PHE A N 1
ATOM 630 C CA . PHE A 1 85 ? 16.369 -3.703 1.618 1.00 88.69 85 PHE A CA 1
ATOM 631 C C . PHE A 1 85 ? 17.763 -3.317 2.123 1.00 88.69 85 PHE A C 1
ATOM 633 O O . PHE A 1 85 ? 18.266 -2.235 1.838 1.00 88.69 85 PHE A O 1
ATOM 640 N N . GLU A 1 86 ? 18.401 -4.224 2.865 1.00 88.19 86 GLU A N 1
ATOM 641 C CA . GLU A 1 86 ? 19.778 -4.034 3.351 1.00 88.19 86 GLU A CA 1
ATOM 642 C C . GLU A 1 86 ? 20.816 -4.160 2.221 1.00 88.19 86 GLU A C 1
ATOM 644 O O . GLU A 1 86 ? 21.902 -3.585 2.301 1.00 88.19 86 GLU A O 1
ATOM 649 N N . ASP A 1 87 ? 20.479 -4.897 1.157 1.00 90.25 87 ASP A N 1
ATOM 650 C CA . ASP A 1 87 ? 21.349 -5.128 0.006 1.00 90.25 87 ASP A CA 1
ATOM 651 C C . ASP A 1 87 ? 21.003 -4.195 -1.167 1.00 90.25 87 ASP A C 1
ATOM 653 O O . ASP A 1 87 ? 19.945 -4.296 -1.795 1.00 90.25 87 ASP A O 1
ATOM 657 N N . LEU A 1 88 ? 21.948 -3.315 -1.508 1.00 86.94 88 LEU A N 1
ATOM 658 C CA . LEU A 1 88 ? 21.840 -2.371 -2.623 1.00 86.94 88 LEU A CA 1
ATOM 659 C C . LEU A 1 88 ? 21.744 -3.065 -3.992 1.00 86.94 88 LEU A C 1
ATOM 661 O O . LEU A 1 88 ? 21.215 -2.480 -4.940 1.00 86.94 88 LEU A O 1
ATOM 665 N N . THR A 1 89 ? 22.264 -4.289 -4.126 1.00 89.19 89 THR A N 1
ATOM 666 C CA . THR A 1 89 ? 22.186 -5.047 -5.383 1.00 89.19 89 THR A CA 1
ATOM 667 C C . THR A 1 89 ? 20.752 -5.483 -5.667 1.00 89.19 89 THR A C 1
ATOM 669 O O . THR A 1 89 ? 20.263 -5.285 -6.782 1.00 89.19 89 THR A O 1
ATOM 672 N N . VAL A 1 90 ? 20.044 -5.941 -4.631 1.00 91.69 90 VAL A N 1
ATOM 673 C CA . VAL A 1 90 ? 18.622 -6.293 -4.692 1.00 91.69 90 VAL A CA 1
ATOM 674 C C . VAL A 1 90 ? 17.781 -5.053 -4.991 1.00 91.69 90 VAL A C 1
ATOM 676 O O . VAL A 1 90 ? 16.884 -5.108 -5.829 1.00 91.69 90 VAL A O 1
ATOM 679 N N . GLU A 1 91 ? 18.086 -3.896 -4.392 1.00 90.12 91 GLU A N 1
ATOM 680 C CA . GLU A 1 91 ? 17.372 -2.651 -4.719 1.00 90.12 91 GLU A CA 1
ATOM 681 C C . GLU A 1 91 ? 17.553 -2.239 -6.185 1.00 90.12 91 GLU A C 1
ATOM 683 O O . GLU A 1 91 ? 16.580 -1.864 -6.851 1.00 90.12 91 GLU A O 1
ATOM 688 N N . LYS A 1 92 ? 18.780 -2.348 -6.715 1.00 90.31 92 LYS A N 1
ATOM 689 C CA . LYS A 1 92 ? 19.077 -2.084 -8.131 1.00 90.31 92 LYS A CA 1
ATOM 690 C C . LYS A 1 92 ? 18.290 -3.031 -9.039 1.00 90.31 92 LYS A C 1
ATOM 692 O O . LYS A 1 92 ? 17.667 -2.579 -9.999 1.00 90.31 92 LYS A O 1
ATOM 697 N N . GLU A 1 93 ? 18.284 -4.320 -8.722 1.00 92.81 93 GLU A N 1
ATOM 698 C CA . GLU A 1 93 ? 17.551 -5.353 -9.452 1.00 92.81 93 GLU A CA 1
ATOM 699 C C . GLU A 1 93 ? 16.038 -5.100 -9.435 1.00 92.81 93 GLU A C 1
ATOM 701 O O . GLU A 1 93 ? 15.407 -5.071 -10.492 1.00 92.81 93 GLU A O 1
ATOM 706 N N . VAL A 1 94 ? 15.452 -4.824 -8.267 1.00 92.50 94 VAL A N 1
ATOM 707 C CA . VAL A 1 94 ? 14.024 -4.506 -8.129 1.00 92.50 94 VAL A CA 1
ATOM 708 C C . VAL A 1 94 ? 13.667 -3.240 -8.909 1.00 92.50 94 VAL A C 1
ATOM 710 O O . VAL A 1 94 ? 12.635 -3.207 -9.584 1.00 92.50 94 VAL A O 1
ATOM 713 N N . ALA A 1 95 ? 14.506 -2.201 -8.869 1.00 91.69 95 ALA A N 1
ATOM 714 C CA . ALA A 1 95 ? 14.280 -0.973 -9.628 1.00 91.69 95 ALA A CA 1
ATOM 715 C C . ALA A 1 95 ? 14.312 -1.217 -11.148 1.00 91.69 95 ALA A C 1
ATOM 717 O O . ALA A 1 95 ? 13.422 -0.745 -11.864 1.00 91.69 95 ALA A O 1
ATOM 718 N N . VAL A 1 96 ? 15.292 -1.984 -11.642 1.00 93.94 96 VAL A N 1
ATOM 719 C CA . VAL A 1 96 ? 15.405 -2.347 -13.064 1.00 93.94 96 VAL A CA 1
ATOM 720 C C . VAL A 1 96 ? 14.238 -3.232 -13.494 1.00 93.94 96 VAL A C 1
ATOM 722 O O . VAL A 1 96 ? 13.575 -2.907 -14.478 1.00 93.94 96 VAL A O 1
ATOM 725 N N . ARG A 1 97 ? 13.901 -4.284 -12.738 1.00 94.38 97 ARG A N 1
ATOM 726 C CA . ARG A 1 97 ? 12.757 -5.155 -13.050 1.00 94.38 97 ARG A CA 1
ATOM 727 C C . ARG A 1 97 ? 11.440 -4.389 -13.069 1.00 94.38 97 ARG A C 1
ATOM 729 O O . ARG A 1 97 ? 10.664 -4.554 -14.002 1.00 94.38 97 ARG A O 1
ATOM 736 N N . ARG A 1 98 ? 11.202 -3.482 -12.112 1.00 93.19 98 ARG A N 1
ATOM 737 C CA . ARG A 1 98 ? 10.006 -2.615 -12.116 1.00 93.19 98 ARG A CA 1
ATOM 738 C C . ARG A 1 98 ? 9.954 -1.692 -13.331 1.00 93.19 98 ARG A C 1
ATOM 740 O O . ARG A 1 98 ? 8.865 -1.403 -13.817 1.00 93.19 98 ARG A O 1
ATOM 747 N N . ARG A 1 99 ? 11.102 -1.199 -13.807 1.00 93.12 99 ARG A N 1
ATOM 748 C CA . ARG A 1 99 ? 11.179 -0.389 -15.032 1.00 93.12 99 ARG A CA 1
ATOM 749 C C . ARG A 1 99 ? 10.823 -1.229 -16.257 1.00 93.12 99 ARG A C 1
ATOM 751 O O . ARG A 1 99 ? 9.974 -0.806 -17.030 1.00 93.12 99 ARG A O 1
ATOM 758 N N . ILE A 1 100 ? 11.436 -2.402 -16.407 1.00 94.50 100 ILE A N 1
ATOM 759 C CA . ILE A 1 100 ? 11.244 -3.277 -17.570 1.00 94.50 100 ILE A CA 1
ATOM 760 C C . ILE A 1 100 ? 9.836 -3.878 -17.600 1.00 94.50 100 ILE A C 1
ATOM 762 O O . ILE A 1 100 ? 9.204 -3.848 -18.648 1.00 94.50 100 ILE A O 1
ATOM 766 N N . ALA A 1 101 ? 9.282 -4.305 -16.464 1.00 93.00 101 ALA A N 1
ATOM 767 C CA . ALA A 1 101 ? 7.927 -4.859 -16.389 1.00 93.00 101 ALA A CA 1
ATOM 768 C C . ALA A 1 101 ? 6.836 -3.890 -16.885 1.00 93.00 101 ALA A C 1
ATOM 770 O O . ALA A 1 101 ? 5.824 -4.331 -17.419 1.00 93.00 101 ALA A O 1
ATOM 771 N N . LYS A 1 102 ? 7.047 -2.569 -16.758 1.00 91.00 102 LYS A N 1
ATOM 772 C CA . LYS A 1 102 ? 6.125 -1.556 -17.304 1.00 91.00 102 LYS A CA 1
ATOM 773 C C . LYS A 1 102 ? 6.116 -1.526 -18.830 1.00 91.00 102 LYS A C 1
ATOM 775 O O . LYS A 1 102 ? 5.073 -1.277 -19.422 1.00 91.00 102 LYS A O 1
ATOM 780 N N . ASP A 1 103 ? 7.273 -1.744 -19.448 1.00 90.75 103 ASP A N 1
ATOM 781 C CA . ASP A 1 103 ? 7.425 -1.734 -20.903 1.00 90.75 103 ASP A CA 1
ATOM 782 C C . ASP A 1 103 ? 7.070 -3.101 -21.513 1.00 90.75 103 ASP A C 1
ATOM 784 O O . ASP A 1 103 ? 6.497 -3.174 -22.594 1.00 90.75 103 ASP A O 1
ATOM 788 N N . PHE A 1 104 ? 7.379 -4.189 -20.806 1.00 92.62 104 PHE A N 1
ATOM 789 C CA . PHE A 1 104 ? 7.209 -5.579 -21.233 1.00 92.62 104 PHE A CA 1
ATOM 790 C C . PHE A 1 104 ? 5.989 -6.234 -20.568 1.00 92.62 104 PHE A C 1
ATOM 792 O O . PHE A 1 104 ? 6.080 -7.290 -19.946 1.00 92.62 104 PHE A O 1
ATOM 799 N N . ASN A 1 105 ? 4.819 -5.620 -20.731 1.00 91.12 105 ASN A N 1
ATOM 800 C CA . ASN A 1 105 ? 3.573 -6.002 -20.057 1.00 91.12 105 ASN A CA 1
ATOM 801 C C . ASN A 1 105 ? 2.693 -7.010 -20.833 1.00 91.12 105 ASN A C 1
ATOM 803 O O . ASN A 1 105 ? 1.466 -6.997 -20.700 1.00 91.12 105 ASN A O 1
ATOM 807 N N . LYS A 1 106 ? 3.287 -7.873 -21.667 1.00 91.19 106 LYS A N 1
ATOM 808 C CA . LYS A 1 106 ? 2.549 -8.943 -22.365 1.00 91.19 106 LYS A CA 1
ATOM 809 C C . LYS A 1 106 ? 2.271 -10.109 -21.422 1.00 91.19 106 LYS A C 1
ATOM 811 O O . LYS A 1 106 ? 3.154 -10.543 -20.683 1.00 91.19 106 LYS A O 1
ATOM 816 N N . ARG A 1 107 ? 1.049 -10.637 -21.465 1.00 89.50 107 ARG A N 1
ATOM 817 C CA . ARG A 1 107 ? 0.612 -11.772 -20.638 1.00 89.50 107 ARG A CA 1
ATOM 818 C C . ARG A 1 107 ? 0.607 -13.055 -21.449 1.00 89.50 107 ARG A C 1
ATOM 820 O O . ARG A 1 107 ? 0.602 -13.025 -22.672 1.00 89.50 107 ARG A O 1
ATOM 827 N N . ARG A 1 108 ? 0.501 -14.195 -20.763 1.00 90.62 108 ARG A N 1
ATOM 828 C CA . ARG A 1 108 ? 0.355 -15.515 -21.400 1.00 90.62 108 ARG A CA 1
ATOM 829 C C . ARG A 1 108 ? -0.773 -15.563 -22.442 1.00 90.62 108 ARG A C 1
ATOM 831 O O . ARG A 1 108 ? -0.670 -16.303 -23.409 1.00 90.62 108 ARG A O 1
ATOM 838 N N . GLU A 1 109 ? -1.841 -14.799 -22.231 1.00 90.31 109 GLU A N 1
ATOM 839 C CA . GLU A 1 109 ? -3.011 -14.731 -23.117 1.00 90.31 109 GLU A CA 1
ATOM 840 C C . GLU A 1 109 ? -2.724 -14.051 -24.466 1.00 90.31 109 GLU A C 1
ATOM 842 O O . GLU A 1 109 ? -3.440 -14.302 -25.430 1.00 90.31 109 GLU A O 1
ATOM 847 N N . ASP A 1 110 ? -1.669 -13.234 -24.553 1.00 89.06 110 ASP A N 1
ATOM 848 C CA . ASP A 1 110 ? -1.294 -12.513 -25.775 1.00 89.06 110 ASP A CA 1
ATOM 849 C C . ASP A 1 110 ? -0.488 -13.389 -26.756 1.00 89.06 110 ASP A C 1
ATOM 851 O O . ASP A 1 110 ? -0.215 -12.975 -27.884 1.00 89.06 110 ASP A O 1
ATOM 855 N N . PHE A 1 111 ? -0.103 -14.602 -26.341 1.00 92.81 111 PHE A N 1
ATOM 856 C CA . PHE A 1 111 ? 0.719 -15.517 -27.128 1.00 92.81 111 PHE A CA 1
ATOM 857 C C . PHE A 1 111 ? -0.072 -16.755 -27.572 1.00 92.81 111 PHE A C 1
ATOM 859 O O . PHE A 1 111 ? -0.860 -17.304 -26.799 1.00 92.81 111 PHE A O 1
ATOM 866 N N . PRO A 1 112 ? 0.160 -17.250 -28.802 1.00 94.19 112 PRO A N 1
ATOM 867 C CA . PRO A 1 112 ? -0.525 -18.433 -29.313 1.00 94.19 112 PRO A CA 1
ATOM 868 C C . PRO A 1 112 ? -0.012 -19.742 -28.694 1.00 94.19 112 PRO A C 1
ATOM 870 O O . PRO A 1 112 ? -0.783 -20.689 -28.560 1.00 94.19 112 PRO A O 1
ATOM 873 N N . ASP A 1 113 ? 1.273 -19.811 -28.329 1.00 96.06 113 ASP A N 1
ATOM 874 C CA . ASP A 1 113 ? 1.908 -21.015 -27.785 1.00 96.06 113 ASP A CA 1
ATOM 875 C C . ASP A 1 113 ? 2.727 -20.714 -26.524 1.00 96.06 113 ASP A C 1
ATOM 877 O O . ASP A 1 113 ? 3.314 -19.639 -26.370 1.00 96.06 113 ASP A O 1
ATOM 881 N N . LEU A 1 114 ? 2.819 -21.703 -25.633 1.00 95.38 114 LEU A N 1
ATOM 882 C CA . LEU A 1 114 ? 3.577 -21.601 -24.389 1.00 95.38 114 LEU A CA 1
ATOM 883 C C . LEU A 1 114 ? 5.074 -21.408 -24.652 1.00 95.38 114 LEU A C 1
ATOM 885 O O . LEU A 1 114 ? 5.729 -20.688 -23.906 1.00 95.38 114 LEU A O 1
ATOM 889 N N . ARG A 1 115 ? 5.610 -22.017 -25.717 1.00 96.56 115 ARG A N 1
ATOM 890 C CA . ARG A 1 115 ? 7.025 -21.870 -26.066 1.00 96.56 115 ARG A CA 1
ATOM 891 C C . ARG A 1 115 ? 7.369 -20.424 -26.404 1.00 96.56 115 ARG A C 1
ATOM 893 O O . ARG A 1 115 ? 8.297 -19.888 -25.822 1.00 96.56 115 ARG A O 1
ATOM 900 N N . SER A 1 116 ? 6.549 -19.773 -27.231 1.00 95.81 116 SER A N 1
ATOM 901 C CA . SER A 1 116 ? 6.740 -18.359 -27.580 1.00 95.81 116 SER A CA 1
ATOM 902 C C . SER A 1 116 ? 6.657 -17.421 -26.373 1.00 95.81 116 SER A C 1
ATOM 904 O O . SER A 1 116 ? 7.377 -16.430 -26.315 1.00 95.81 116 SER A O 1
ATOM 906 N N . TYR A 1 117 ? 5.816 -17.752 -25.389 1.00 95.69 117 TYR A N 1
ATOM 907 C CA . TYR A 1 117 ? 5.741 -16.997 -24.143 1.00 95.69 117 TYR A CA 1
ATOM 908 C C . TYR A 1 117 ? 6.997 -17.184 -23.285 1.00 95.69 117 TYR A C 1
ATOM 910 O O . TYR A 1 117 ? 7.514 -16.212 -22.747 1.00 95.69 117 TYR A O 1
ATOM 918 N N . ASN A 1 118 ? 7.512 -18.410 -23.180 1.00 96.00 118 ASN A N 1
ATOM 919 C CA . ASN A 1 118 ? 8.742 -18.673 -22.435 1.00 96.00 118 ASN A CA 1
ATOM 920 C C . ASN A 1 118 ? 9.959 -18.030 -23.111 1.00 96.00 118 ASN A C 1
ATOM 922 O O . ASN A 1 118 ? 10.746 -17.400 -22.420 1.00 96.00 118 ASN A O 1
ATOM 926 N N . ASP A 1 119 ? 10.072 -18.119 -24.440 1.00 96.50 119 ASP A N 1
ATOM 927 C CA . ASP A 1 119 ? 11.145 -17.462 -25.198 1.00 96.50 119 ASP A CA 1
ATOM 928 C C . ASP A 1 119 ? 11.118 -15.936 -24.961 1.00 96.50 119 ASP A C 1
ATOM 930 O O . ASP A 1 119 ? 12.152 -15.322 -24.718 1.00 96.50 119 ASP A O 1
ATOM 934 N N . TYR A 1 120 ? 9.924 -15.331 -24.911 1.00 94.56 120 TYR A N 1
ATOM 935 C CA . TYR A 1 120 ? 9.749 -13.923 -24.540 1.00 94.56 120 TYR A CA 1
ATOM 936 C C . TYR A 1 120 ? 10.189 -13.611 -23.099 1.00 94.56 120 TYR A C 1
ATOM 938 O O . TYR A 1 120 ? 10.812 -12.578 -22.862 1.00 94.56 120 TYR A O 1
ATOM 946 N N . LEU A 1 121 ? 9.879 -14.475 -22.126 1.00 95.44 121 LEU A N 1
ATOM 947 C CA . LEU A 1 121 ? 10.330 -14.281 -20.742 1.00 95.44 121 LEU A CA 1
ATOM 948 C C . LEU A 1 121 ? 11.857 -14.369 -20.623 1.00 95.44 121 LEU A C 1
ATOM 950 O O . LEU A 1 121 ? 12.447 -13.564 -19.907 1.00 95.44 121 LEU A O 1
ATOM 954 N N . GLU A 1 122 ? 12.491 -15.290 -21.349 1.00 95.25 122 GLU A N 1
ATOM 955 C CA . GLU A 1 122 ? 13.953 -15.392 -21.415 1.00 95.25 122 GLU A CA 1
ATOM 956 C C . GLU A 1 122 ? 14.574 -14.133 -22.042 1.00 95.25 122 GLU A C 1
ATOM 958 O O . GLU A 1 122 ? 15.529 -13.589 -21.494 1.00 95.25 122 GLU A O 1
ATOM 963 N N . GLU A 1 123 ? 14.002 -13.597 -23.128 1.00 93.31 123 GLU A N 1
ATOM 964 C CA . GLU A 1 123 ? 14.452 -12.327 -23.725 1.00 93.31 123 GLU A CA 1
ATOM 965 C C . GLU A 1 123 ? 14.337 -11.147 -22.743 1.00 93.31 123 GLU A C 1
ATOM 967 O O . GLU A 1 123 ? 15.220 -10.284 -22.684 1.00 93.31 123 GLU A O 1
ATOM 972 N N . VAL A 1 124 ? 13.256 -11.097 -21.956 1.00 95.56 124 VAL A N 1
ATOM 973 C CA . VAL A 1 124 ? 13.075 -10.081 -20.909 1.00 95.56 124 VAL A CA 1
ATOM 974 C C . VAL A 1 124 ? 14.142 -10.228 -19.825 1.00 95.56 124 VAL A C 1
ATOM 976 O O . VAL A 1 124 ? 14.726 -9.217 -19.430 1.00 95.56 124 VAL A O 1
ATOM 979 N N . GLU A 1 125 ? 14.434 -11.451 -19.374 1.00 95.06 125 GLU A N 1
ATOM 980 C CA . GLU A 1 125 ? 15.470 -11.698 -18.365 1.00 95.06 125 GLU A CA 1
ATOM 981 C C . GLU A 1 125 ? 16.893 -11.443 -18.886 1.00 95.06 125 GLU A C 1
ATOM 983 O O . GLU A 1 125 ? 17.749 -10.956 -18.150 1.00 95.06 125 GLU A O 1
ATOM 988 N N . GLU A 1 126 ? 17.162 -11.674 -20.170 1.00 95.19 126 GLU A N 1
ATOM 989 C CA . GLU A 1 126 ? 18.438 -11.300 -20.784 1.00 95.19 126 GLU A CA 1
ATOM 990 C C . GLU A 1 126 ? 18.636 -9.773 -20.741 1.00 95.19 126 GLU A C 1
ATOM 992 O O . GLU A 1 126 ? 19.695 -9.269 -20.352 1.00 95.19 126 GLU A O 1
ATOM 997 N N . ILE A 1 127 ? 17.593 -9.010 -21.084 1.00 94.31 127 ILE A N 1
ATOM 998 C CA . ILE A 1 127 ? 17.627 -7.543 -21.046 1.00 94.31 127 ILE A CA 1
ATOM 999 C C . ILE A 1 127 ? 17.783 -7.031 -19.606 1.00 94.31 127 ILE A C 1
ATOM 1001 O O . ILE A 1 127 ? 18.575 -6.112 -19.371 1.00 94.31 127 ILE A O 1
ATOM 1005 N N . THR A 1 128 ? 17.056 -7.595 -18.633 1.00 94.88 128 THR A N 1
ATOM 1006 C CA . THR A 1 128 ? 17.188 -7.196 -17.219 1.00 94.88 128 THR A CA 1
ATOM 1007 C C . THR A 1 128 ? 18.580 -7.525 -16.687 1.00 94.88 128 THR A C 1
ATOM 1009 O O . THR A 1 128 ? 19.187 -6.670 -16.041 1.00 94.88 128 THR A O 1
ATOM 1012 N N . PHE A 1 129 ? 19.123 -8.705 -16.997 1.00 95.19 129 PHE A N 1
ATOM 1013 C CA . PHE A 1 129 ? 20.449 -9.136 -16.563 1.00 95.19 129 PHE A CA 1
ATOM 1014 C C . PHE A 1 129 ? 21.553 -8.215 -17.092 1.00 95.19 129 PHE A C 1
ATOM 1016 O O . PHE A 1 129 ? 22.416 -7.780 -16.323 1.00 95.19 129 PHE A O 1
ATOM 1023 N N . ASN A 1 130 ? 21.494 -7.849 -18.375 1.00 95.19 130 ASN A N 1
ATOM 1024 C CA . ASN A 1 130 ? 22.452 -6.925 -18.984 1.00 95.19 130 ASN A CA 1
ATOM 1025 C C . ASN A 1 130 ? 22.413 -5.542 -18.310 1.00 95.19 130 ASN A C 1
ATOM 1027 O O . ASN A 1 130 ? 23.457 -4.974 -17.985 1.00 95.19 130 ASN A O 1
ATOM 1031 N N . LEU A 1 131 ? 21.216 -5.030 -17.995 1.00 93.75 131 LEU A N 1
ATOM 1032 C CA . LEU A 1 131 ? 21.047 -3.755 -17.286 1.00 93.75 131 LEU A CA 1
ATOM 1033 C C . LEU A 1 131 ? 21.515 -3.799 -15.823 1.00 93.75 131 LEU A C 1
ATOM 1035 O O . LEU A 1 131 ? 22.054 -2.809 -15.322 1.00 93.75 131 LEU A O 1
ATOM 1039 N N . ILE A 1 132 ? 21.318 -4.918 -15.121 1.00 93.94 132 ILE A N 1
ATOM 1040 C CA . ILE A 1 132 ? 21.763 -5.085 -13.729 1.00 93.94 132 ILE A CA 1
ATOM 1041 C C . ILE A 1 132 ? 23.294 -5.113 -13.662 1.00 93.94 132 ILE A C 1
ATOM 1043 O O . ILE A 1 132 ? 23.881 -4.411 -12.829 1.00 93.94 132 ILE A O 1
ATOM 1047 N N . ASN A 1 133 ? 23.928 -5.862 -14.567 1.00 93.06 133 ASN A N 1
ATOM 1048 C CA . ASN A 1 133 ? 25.379 -6.060 -14.606 1.00 93.06 133 ASN A CA 1
ATOM 1049 C C . ASN A 1 133 ? 26.142 -4.995 -15.405 1.00 93.06 133 ASN A C 1
ATOM 1051 O O . ASN A 1 133 ? 27.365 -5.058 -15.471 1.00 93.06 133 ASN A O 1
ATOM 1055 N N . GLU A 1 134 ? 25.444 -4.006 -15.972 1.00 89.88 134 GLU A N 1
ATOM 1056 C CA . GLU A 1 134 ? 26.039 -2.908 -16.749 1.00 89.88 134 GLU A CA 1
ATOM 1057 C C . GLU A 1 134 ? 26.806 -3.391 -17.996 1.00 89.88 134 GLU A C 1
ATOM 1059 O O . GLU A 1 134 ? 27.786 -2.778 -18.419 1.00 89.88 134 GLU A O 1
ATOM 1064 N N . VAL A 1 135 ? 26.329 -4.479 -18.608 1.00 91.38 135 VAL A N 1
ATOM 1065 C CA . VAL A 1 135 ? 26.866 -5.045 -19.853 1.00 91.38 135 VAL A CA 1
ATOM 1066 C C . VAL A 1 135 ? 26.081 -4.467 -21.032 1.00 91.38 135 VAL A C 1
ATOM 1068 O O . VAL A 1 135 ? 24.853 -4.514 -21.041 1.00 91.38 135 VAL A O 1
ATOM 1071 N N . ASP A 1 136 ? 26.782 -3.881 -22.006 1.00 91.19 136 ASP A N 1
ATOM 1072 C CA . ASP A 1 136 ? 26.219 -3.393 -23.277 1.00 91.19 136 ASP A CA 1
ATOM 1073 C C . ASP A 1 136 ? 24.940 -2.536 -23.135 1.00 91.19 136 ASP A C 1
ATOM 1075 O O . ASP A 1 136 ? 23.946 -2.679 -23.856 1.00 91.19 136 ASP A O 1
ATOM 1079 N N . ILE A 1 137 ? 24.984 -1.575 -22.205 1.00 91.69 137 ILE A N 1
ATOM 1080 C CA . ILE A 1 137 ? 23.911 -0.599 -21.940 1.00 91.69 137 ILE A CA 1
ATOM 1081 C C . ILE A 1 137 ? 23.375 0.085 -23.219 1.00 91.69 137 ILE A C 1
ATOM 1083 O O . ILE A 1 137 ? 22.158 0.123 -23.392 1.00 91.69 137 ILE A O 1
ATOM 1087 N N . PRO A 1 138 ? 24.199 0.617 -24.149 1.00 94.06 138 PRO A N 1
ATOM 1088 C CA . PRO A 1 138 ? 23.652 1.339 -25.301 1.00 94.06 138 PRO A CA 1
ATOM 1089 C C . PRO A 1 138 ? 22.875 0.429 -26.264 1.00 94.06 138 PRO A C 1
ATOM 1091 O O . PRO A 1 138 ? 21.880 0.858 -26.851 1.00 94.06 138 PRO A O 1
ATOM 1094 N N . GLU A 1 139 ? 23.297 -0.827 -26.426 1.00 94.06 139 GLU A N 1
ATOM 1095 C CA . GLU A 1 139 ? 22.621 -1.779 -27.312 1.00 94.06 139 GLU A CA 1
ATOM 1096 C C . GLU A 1 139 ? 21.307 -2.271 -26.706 1.00 94.06 139 GLU A C 1
ATOM 1098 O O . GLU A 1 139 ? 20.278 -2.329 -27.388 1.00 94.06 139 GLU A O 1
ATOM 1103 N N . THR A 1 140 ? 21.324 -2.573 -25.407 1.00 93.75 140 THR A N 1
ATOM 1104 C CA . THR A 1 140 ? 20.131 -2.986 -24.661 1.00 93.75 140 THR A CA 1
ATOM 1105 C C . THR A 1 140 ? 19.095 -1.865 -24.597 1.00 93.75 140 THR A C 1
ATOM 1107 O O . THR A 1 140 ? 17.919 -2.104 -24.877 1.00 93.75 140 THR A O 1
ATOM 1110 N N . GLU A 1 141 ? 19.504 -0.617 -24.356 1.00 93.25 141 GLU A N 1
ATOM 1111 C CA . GLU A 1 141 ? 18.603 0.538 -24.400 1.00 93.25 141 GLU A CA 1
ATOM 1112 C C . GLU A 1 141 ? 18.030 0.789 -25.801 1.00 93.25 141 GLU A C 1
ATOM 1114 O O . GLU A 1 141 ? 16.840 1.087 -25.931 1.00 93.25 141 GLU A O 1
ATOM 1119 N N . ALA A 1 142 ? 18.824 0.605 -26.860 1.00 95.00 142 ALA A N 1
ATOM 1120 C CA . ALA A 1 142 ? 18.330 0.692 -28.232 1.00 95.00 142 ALA A CA 1
ATOM 1121 C C . ALA A 1 142 ? 17.297 -0.406 -28.543 1.00 95.00 142 ALA A C 1
ATOM 1123 O O . ALA A 1 142 ? 16.296 -0.136 -29.213 1.00 95.00 142 ALA A O 1
ATOM 1124 N N . ARG A 1 143 ? 17.500 -1.632 -28.041 1.00 93.38 143 ARG A N 1
ATOM 1125 C CA . ARG A 1 143 ? 16.536 -2.739 -28.171 1.00 93.38 143 ARG A CA 1
ATOM 1126 C C . ARG A 1 143 ? 15.226 -2.420 -27.447 1.00 93.38 143 ARG A C 1
ATOM 1128 O O . ARG A 1 143 ? 14.159 -2.569 -28.037 1.00 93.38 143 ARG A O 1
ATOM 1135 N N . ILE A 1 144 ? 15.307 -1.889 -26.226 1.00 94.25 144 ILE A N 1
ATOM 1136 C CA . ILE A 1 144 ? 14.138 -1.428 -25.461 1.00 94.25 144 ILE A CA 1
ATOM 1137 C C . ILE A 1 144 ? 13.400 -0.315 -26.216 1.00 94.25 144 ILE A C 1
ATOM 1139 O O . ILE A 1 144 ? 12.178 -0.355 -26.328 1.00 94.25 144 ILE A O 1
ATOM 1143 N N . ALA A 1 145 ? 14.115 0.670 -26.766 1.00 94.88 145 ALA A N 1
ATOM 1144 C CA . ALA A 1 145 ? 13.504 1.774 -27.505 1.00 94.88 145 ALA A CA 1
ATOM 1145 C C . ALA A 1 145 ? 12.760 1.298 -28.764 1.00 94.88 145 ALA A C 1
ATOM 1147 O O . ALA A 1 145 ? 11.644 1.754 -29.019 1.00 94.88 145 ALA A O 1
ATOM 1148 N N . LYS A 1 146 ? 13.339 0.350 -29.515 1.00 95.31 146 LYS A N 1
ATOM 1149 C CA . LYS A 1 146 ? 12.674 -0.292 -30.663 1.00 95.31 146 LYS A CA 1
ATOM 1150 C C . LYS A 1 146 ? 11.405 -1.020 -30.231 1.00 95.31 146 LYS A C 1
ATOM 1152 O O . LYS A 1 146 ? 10.339 -0.756 -30.779 1.00 95.31 146 LYS A O 1
ATOM 1157 N N . TYR A 1 147 ? 11.499 -1.846 -29.188 1.00 93.50 147 TYR A N 1
ATOM 1158 C CA . TYR A 1 147 ? 10.354 -2.589 -28.667 1.00 93.50 147 TYR A CA 1
ATOM 1159 C C . TYR A 1 147 ? 9.215 -1.664 -28.219 1.00 93.50 147 TYR A C 1
ATOM 1161 O O . TYR A 1 147 ? 8.057 -1.904 -28.562 1.00 93.50 147 TYR A O 1
ATOM 1169 N N . LYS A 1 148 ? 9.537 -0.575 -27.505 1.00 93.12 148 LYS A N 1
ATOM 1170 C CA . LYS A 1 148 ? 8.555 0.442 -27.101 1.00 93.12 148 LYS A CA 1
ATOM 1171 C C . LYS A 1 148 ? 7.876 1.090 -28.301 1.00 93.12 148 LYS A C 1
ATOM 1173 O O . LYS A 1 148 ? 6.667 1.273 -28.270 1.00 93.12 148 LYS A O 1
ATOM 1178 N N . ALA A 1 149 ? 8.635 1.450 -29.337 1.00 93.88 149 ALA A N 1
ATOM 1179 C CA . ALA A 1 149 ? 8.081 2.093 -30.525 1.00 93.88 149 ALA A CA 1
ATOM 1180 C C . ALA A 1 149 ? 7.127 1.159 -31.289 1.00 93.88 149 ALA A C 1
ATOM 1182 O O . ALA A 1 149 ? 6.063 1.593 -31.723 1.00 93.88 149 ALA A O 1
ATOM 1183 N N . GLU A 1 150 ? 7.478 -0.122 -31.409 1.00 93.12 150 GLU A N 1
ATOM 1184 C CA . GLU A 1 150 ? 6.670 -1.127 -32.108 1.00 93.12 150 GLU A CA 1
ATOM 1185 C C . GLU A 1 150 ? 5.416 -1.532 -31.320 1.00 93.12 150 GLU A C 1
ATOM 1187 O O . GLU A 1 150 ? 4.358 -1.752 -31.907 1.00 93.12 150 GLU A O 1
ATOM 1192 N N . ASN A 1 151 ? 5.512 -1.607 -29.988 1.00 91.06 151 ASN A N 1
ATOM 1193 C CA . ASN A 1 151 ? 4.450 -2.135 -29.128 1.00 91.06 151 ASN A CA 1
ATOM 1194 C C . ASN A 1 151 ? 3.709 -1.058 -28.317 1.00 91.06 151 ASN A C 1
ATOM 1196 O O . ASN A 1 151 ? 2.909 -1.414 -27.456 1.00 91.06 151 ASN A O 1
ATOM 1200 N N . ALA A 1 152 ? 3.917 0.236 -28.586 1.00 92.00 152 ALA A N 1
ATOM 1201 C CA . ALA A 1 152 ? 3.344 1.340 -27.803 1.00 92.00 152 ALA A CA 1
ATOM 1202 C C . ALA A 1 152 ? 1.829 1.197 -27.562 1.00 92.00 152 ALA A C 1
ATOM 1204 O O . ALA A 1 152 ? 1.367 1.312 -26.429 1.00 92.00 152 ALA A O 1
ATOM 1205 N N . ALA A 1 153 ? 1.066 0.873 -28.611 1.00 91.25 153 ALA A N 1
ATOM 1206 C CA . ALA A 1 153 ? -0.386 0.717 -28.523 1.00 91.25 153 ALA A CA 1
ATOM 1207 C C . ALA A 1 153 ? -0.814 -0.491 -27.665 1.00 91.25 153 ALA A C 1
ATOM 1209 O O . ALA A 1 153 ? -1.803 -0.419 -26.939 1.00 91.25 153 ALA A O 1
ATOM 1210 N N . ILE A 1 154 ? -0.068 -1.599 -27.732 1.00 90.00 154 ILE A N 1
ATOM 1211 C CA . ILE A 1 154 ? -0.343 -2.808 -26.938 1.00 90.00 154 ILE A CA 1
ATOM 1212 C C . ILE A 1 154 ? -0.024 -2.540 -25.466 1.00 90.00 154 ILE A C 1
ATOM 1214 O O . ILE A 1 154 ? -0.806 -2.901 -24.587 1.00 90.00 154 ILE A O 1
ATOM 1218 N N . ILE A 1 155 ? 1.094 -1.857 -25.206 1.00 91.19 155 ILE A N 1
ATOM 1219 C CA . ILE A 1 155 ? 1.523 -1.490 -23.856 1.00 91.19 155 ILE A CA 1
ATOM 1220 C C . ILE A 1 155 ? 0.460 -0.619 -23.184 1.00 91.19 155 ILE A C 1
ATOM 1222 O O . ILE A 1 155 ? 0.070 -0.902 -22.052 1.00 91.19 155 ILE A O 1
ATOM 1226 N N . GLU A 1 156 ? -0.050 0.395 -23.887 1.00 91.88 156 GLU A N 1
ATOM 1227 C CA . GLU A 1 156 ? -1.093 1.281 -23.365 1.00 91.88 156 GLU A CA 1
ATOM 1228 C C . GLU A 1 156 ? -2.404 0.532 -23.077 1.00 91.88 156 GLU A C 1
ATOM 1230 O O . GLU A 1 156 ? -2.990 0.702 -22.007 1.00 91.88 156 GLU A O 1
ATOM 1235 N N . LEU A 1 157 ? -2.837 -0.355 -23.980 1.00 92.06 157 LEU A N 1
ATOM 1236 C CA . LEU A 1 157 ? -4.040 -1.167 -23.778 1.00 92.06 157 LEU A CA 1
ATOM 1237 C C . LEU A 1 157 ? -3.921 -2.073 -22.543 1.00 92.06 157 LEU A C 1
ATOM 1239 O O . LEU A 1 157 ? -4.859 -2.176 -21.748 1.00 92.06 157 LEU A O 1
ATOM 1243 N N . ASN A 1 158 ? -2.773 -2.727 -22.369 1.00 91.31 158 ASN A N 1
ATOM 1244 C CA . ASN A 1 158 ? -2.530 -3.607 -21.230 1.00 91.31 158 ASN A CA 1
ATOM 1245 C C . ASN A 1 158 ? -2.445 -2.821 -19.915 1.00 91.31 158 ASN A C 1
ATOM 1247 O O . ASN A 1 158 ? -3.008 -3.263 -18.914 1.00 91.31 158 ASN A O 1
ATOM 1251 N N . LEU A 1 159 ? -1.857 -1.622 -19.926 1.00 91.44 159 LEU A N 1
ATOM 1252 C CA . LEU A 1 159 ? -1.846 -0.736 -18.761 1.00 91.44 159 LEU A CA 1
ATOM 1253 C C . LEU A 1 159 ? -3.269 -0.328 -18.345 1.00 91.44 159 LEU A C 1
ATOM 1255 O O . LEU A 1 159 ? -3.625 -0.438 -17.174 1.00 91.44 159 LEU A O 1
ATOM 1259 N N . GLN A 1 160 ? -4.121 0.058 -19.301 1.00 92.94 160 GLN A N 1
ATOM 1260 C CA . GLN A 1 160 ? -5.521 0.398 -19.019 1.00 92.94 160 GLN A CA 1
ATOM 1261 C C . GLN A 1 160 ? -6.307 -0.791 -18.446 1.00 92.94 160 GLN A C 1
ATOM 1263 O O . GLN A 1 160 ? -7.135 -0.616 -17.546 1.00 92.94 160 GLN A O 1
ATOM 1268 N N . ARG A 1 161 ? -6.045 -2.013 -18.933 1.00 92.00 161 ARG A N 1
ATOM 1269 C CA . ARG A 1 161 ? -6.634 -3.246 -18.382 1.00 92.00 161 ARG A CA 1
ATOM 1270 C C . ARG A 1 161 ? -6.194 -3.488 -16.938 1.00 92.00 161 ARG A C 1
ATOM 1272 O O . ARG A 1 161 ? -7.033 -3.826 -16.104 1.00 92.00 161 ARG A O 1
ATOM 1279 N N . GLU A 1 162 ? -4.917 -3.286 -16.625 1.00 90.06 162 GLU A N 1
ATOM 1280 C CA . GLU A 1 162 ? -4.392 -3.421 -15.261 1.00 90.06 162 GLU A CA 1
ATOM 1281 C C . GLU A 1 162 ? -4.974 -2.381 -14.307 1.00 90.06 162 GLU A C 1
ATOM 1283 O O . GLU A 1 162 ? -5.394 -2.726 -13.203 1.00 90.06 162 GLU A O 1
ATOM 1288 N N . GLU A 1 163 ? -5.088 -1.129 -14.744 1.00 92.75 163 GLU A N 1
ATOM 1289 C CA . GLU A 1 163 ? -5.718 -0.067 -13.960 1.00 92.75 163 GLU A CA 1
ATOM 1290 C C . GLU A 1 163 ? -7.213 -0.318 -13.732 1.00 92.75 163 GLU A C 1
ATOM 1292 O O . GLU A 1 163 ? -7.735 -0.033 -12.653 1.00 92.75 163 GLU A O 1
ATOM 1297 N N . ALA A 1 164 ? -7.930 -0.851 -14.725 1.00 95.25 164 ALA A N 1
ATOM 1298 C CA . ALA A 1 164 ? -9.329 -1.243 -14.569 1.00 95.25 164 ALA A CA 1
ATOM 1299 C C . ALA A 1 164 ? -9.483 -2.395 -13.563 1.00 95.25 164 ALA A C 1
ATOM 1301 O O . ALA A 1 164 ? -10.331 -2.317 -12.675 1.00 95.25 164 ALA A O 1
ATOM 1302 N N . TYR A 1 165 ? -8.630 -3.419 -13.651 1.00 92.88 165 TYR A N 1
ATOM 1303 C CA . TYR A 1 165 ? -8.624 -4.536 -12.707 1.00 92.88 165 TYR A CA 1
ATOM 1304 C C . TYR A 1 165 ? -8.285 -4.082 -11.279 1.00 92.88 165 TYR A C 1
ATOM 1306 O O . TYR A 1 165 ? -8.986 -4.434 -10.332 1.00 92.88 165 TYR A O 1
ATOM 1314 N N . ALA A 1 166 ? -7.263 -3.237 -11.116 1.00 93.81 166 ALA A N 1
ATOM 1315 C CA . ALA A 1 166 ? -6.880 -2.687 -9.818 1.00 93.81 166 ALA A CA 1
ATOM 1316 C C . ALA A 1 166 ? -7.986 -1.810 -9.205 1.00 93.81 166 ALA A C 1
ATOM 1318 O O . ALA A 1 166 ? -8.200 -1.854 -7.995 1.00 93.81 166 ALA A O 1
ATOM 1319 N N . ARG A 1 167 ? -8.711 -1.031 -10.022 1.00 94.38 167 ARG A N 1
ATOM 1320 C CA . ARG A 1 167 ? -9.884 -0.269 -9.563 1.00 94.38 167 ARG A CA 1
ATOM 1321 C C . ARG A 1 167 ? -11.010 -1.187 -9.099 1.00 94.38 167 ARG A C 1
ATOM 1323 O O . ARG A 1 167 ? -11.511 -0.985 -8.000 1.00 94.38 167 ARG A O 1
ATOM 1330 N N . ALA A 1 168 ? -11.346 -2.213 -9.880 1.00 96.12 168 ALA A N 1
ATOM 1331 C CA . ALA A 1 168 ? -12.387 -3.172 -9.514 1.00 96.12 168 ALA A CA 1
ATOM 1332 C C . ALA A 1 168 ? -12.065 -3.905 -8.199 1.00 96.12 168 ALA A C 1
ATOM 1334 O O . ALA A 1 168 ? -12.943 -4.065 -7.356 1.00 96.12 168 ALA A O 1
ATOM 1335 N N . LEU A 1 169 ? -10.802 -4.296 -7.988 1.00 95.00 169 LEU A N 1
ATOM 1336 C CA . LEU A 1 169 ? -10.370 -4.926 -6.739 1.00 95.00 169 LEU A CA 1
ATOM 1337 C C . LEU A 1 169 ? -10.502 -3.973 -5.539 1.00 95.00 169 LEU A C 1
ATOM 1339 O O . LEU A 1 169 ? -11.049 -4.359 -4.510 1.00 95.00 169 LEU A O 1
ATOM 1343 N N . ARG A 1 170 ? -10.082 -2.708 -5.681 1.00 92.50 170 ARG A N 1
ATOM 1344 C CA . ARG A 1 170 ? -10.253 -1.692 -4.624 1.00 92.50 170 ARG A CA 1
ATOM 1345 C C . ARG A 1 170 ? -11.724 -1.454 -4.293 1.00 92.50 170 ARG A C 1
ATOM 1347 O O . ARG A 1 170 ? -12.073 -1.337 -3.125 1.00 92.50 170 ARG A O 1
ATOM 1354 N N . GLU A 1 171 ? -12.592 -1.395 -5.301 1.00 94.62 171 GLU A N 1
ATOM 1355 C CA . GLU A 1 171 ? -14.037 -1.241 -5.097 1.00 94.62 171 GLU A CA 1
ATOM 1356 C C . GLU A 1 171 ? -14.639 -2.427 -4.328 1.00 94.62 171 GLU A C 1
ATOM 1358 O O . GLU A 1 171 ? -15.478 -2.216 -3.451 1.00 94.62 171 GLU A O 1
ATOM 1363 N N . GLN A 1 172 ? -14.181 -3.654 -4.597 1.00 92.81 172 GLN A N 1
ATOM 1364 C CA . GLN A 1 172 ? -14.581 -4.843 -3.837 1.00 92.81 172 GLN A CA 1
ATOM 1365 C C . GLN A 1 172 ? -14.120 -4.769 -2.374 1.00 92.81 172 GLN A C 1
ATOM 1367 O O . GLN A 1 172 ? -14.937 -4.951 -1.473 1.00 92.81 172 GLN A O 1
ATOM 1372 N N . GLU A 1 173 ? -12.856 -4.423 -2.115 1.00 92.12 173 GLU A N 1
ATOM 1373 C CA . GLU A 1 173 ? -12.330 -4.263 -0.749 1.00 92.12 173 GLU A CA 1
ATOM 1374 C C . GLU A 1 173 ? -13.067 -3.162 0.035 1.00 92.12 173 GLU A C 1
ATOM 1376 O O . GLU A 1 173 ? -13.358 -3.306 1.225 1.00 92.12 173 GLU A O 1
ATOM 1381 N N . GLU A 1 174 ? -13.404 -2.044 -0.619 1.00 92.69 174 GLU A N 1
ATOM 1382 C CA . GLU A 1 174 ? -14.207 -0.987 -0.004 1.00 92.69 174 GLU A CA 1
ATOM 1383 C C . GLU A 1 174 ? -15.632 -1.436 0.302 1.00 92.69 174 GLU A C 1
ATOM 1385 O O . GLU A 1 174 ? -16.173 -1.062 1.344 1.00 92.69 174 GLU A O 1
ATOM 1390 N N . TYR A 1 175 ? -16.246 -2.212 -0.591 1.00 93.50 175 TYR A N 1
ATOM 1391 C CA . TYR A 1 175 ? -17.573 -2.770 -0.372 1.00 93.50 175 TYR A CA 1
ATOM 1392 C C . TYR A 1 175 ? -17.578 -3.701 0.845 1.00 93.50 175 TYR A C 1
ATOM 1394 O O . TYR A 1 175 ? -18.376 -3.495 1.759 1.00 93.50 175 TYR A O 1
ATOM 1402 N N . GLU A 1 176 ? -16.621 -4.628 0.932 1.00 90.56 176 GLU A N 1
ATOM 1403 C CA . GLU A 1 176 ? -16.467 -5.524 2.086 1.00 90.56 176 GLU A CA 1
ATOM 1404 C C . GLU A 1 176 ? -16.222 -4.752 3.392 1.00 90.56 176 GLU A C 1
ATOM 1406 O O . GLU A 1 176 ? -16.793 -5.074 4.442 1.00 90.56 176 GLU A O 1
ATOM 1411 N N . ARG A 1 177 ? -15.409 -3.688 3.341 1.00 89.88 177 ARG A N 1
ATOM 1412 C CA . ARG A 1 177 ? -15.184 -2.807 4.493 1.00 89.88 177 ARG A CA 1
ATOM 1413 C C . ARG A 1 177 ? -16.480 -2.126 4.936 1.00 89.88 177 ARG A C 1
ATOM 1415 O O . ARG A 1 177 ? -16.788 -2.142 6.127 1.00 89.88 177 ARG A O 1
ATOM 1422 N N . ARG A 1 178 ? -17.260 -1.578 3.996 1.00 93.50 178 ARG A N 1
ATOM 1423 C CA . ARG A 1 178 ? -18.549 -0.920 4.280 1.00 93.50 178 ARG A CA 1
ATOM 1424 C C . ARG A 1 178 ? -19.570 -1.900 4.852 1.00 93.50 178 ARG A C 1
ATOM 1426 O O . ARG A 1 178 ? -20.248 -1.554 5.813 1.00 93.50 178 ARG A O 1
ATOM 1433 N N . GLU A 1 179 ? -19.657 -3.121 4.328 1.00 90.62 179 GLU A N 1
ATOM 1434 C CA . GLU A 1 179 ? -20.543 -4.153 4.883 1.00 90.62 179 GLU A CA 1
ATOM 1435 C C . GLU A 1 179 ? -20.155 -4.519 6.321 1.00 90.62 179 GLU A C 1
ATOM 1437 O O . GLU A 1 179 ? -21.014 -4.642 7.198 1.00 90.62 179 GLU A O 1
ATOM 1442 N N . LYS A 1 180 ? -18.853 -4.641 6.606 1.00 89.69 180 LYS A N 1
ATOM 1443 C CA . LYS A 1 180 ? -18.358 -4.904 7.962 1.00 89.69 180 LYS A CA 1
ATOM 1444 C C . LYS A 1 180 ? -18.670 -3.754 8.923 1.00 89.69 180 LYS A C 1
ATOM 1446 O O . LYS A 1 180 ? -19.083 -4.012 10.053 1.00 89.69 180 LYS A O 1
ATOM 1451 N N . GLU A 1 181 ? -18.495 -2.509 8.484 1.00 87.69 181 GLU A N 1
ATOM 1452 C CA . GLU A 1 181 ? -18.841 -1.309 9.258 1.00 87.69 181 GLU A CA 1
ATOM 1453 C C . GLU A 1 181 ? -20.347 -1.228 9.532 1.00 87.69 181 GLU A C 1
ATOM 1455 O O . GLU A 1 181 ? -20.748 -0.994 10.672 1.00 87.69 181 GLU A O 1
ATOM 1460 N N . GLN A 1 182 ? -21.188 -1.491 8.526 1.00 89.94 182 GLN A N 1
ATOM 1461 C CA . GLN A 1 182 ? -22.645 -1.527 8.683 1.00 89.94 182 GLN A CA 1
ATOM 1462 C C . GLN A 1 182 ? -23.071 -2.604 9.679 1.00 89.94 182 GLN A C 1
ATOM 1464 O O . GLN A 1 182 ? -23.823 -2.318 10.608 1.00 89.94 182 GLN A O 1
ATOM 1469 N N . ARG A 1 183 ? -22.516 -3.814 9.566 1.00 88.25 183 ARG A N 1
ATOM 1470 C CA . ARG A 1 183 ? -22.801 -4.914 10.495 1.00 88.25 183 ARG A CA 1
ATOM 1471 C C . ARG A 1 183 ? -22.367 -4.598 11.927 1.00 88.25 183 ARG A C 1
ATOM 1473 O O . ARG A 1 183 ? -23.058 -4.963 12.876 1.00 88.25 183 ARG A O 1
ATOM 1480 N N . ALA A 1 184 ? -21.231 -3.922 12.097 1.00 85.06 184 ALA A N 1
ATOM 1481 C CA . ALA A 1 184 ? -20.766 -3.468 13.406 1.00 85.06 184 ALA A CA 1
ATOM 1482 C C . ALA A 1 184 ? -21.678 -2.374 13.987 1.00 85.06 184 ALA A C 1
ATOM 1484 O O . ALA A 1 184 ? -21.982 -2.396 15.179 1.00 85.06 184 ALA A O 1
ATOM 1485 N N . LEU A 1 185 ? -22.155 -1.448 13.149 1.00 92.50 185 LEU A N 1
ATOM 1486 C CA . LEU A 1 185 ? -23.087 -0.399 13.555 1.00 92.50 185 LEU A CA 1
ATOM 1487 C C . LEU A 1 185 ? -24.451 -0.973 13.960 1.00 92.50 185 LEU A C 1
ATOM 1489 O O . LEU A 1 185 ? -25.006 -0.558 14.974 1.00 92.50 185 LEU A O 1
ATOM 1493 N N . GLU A 1 186 ? -24.979 -1.933 13.203 1.00 87.00 186 GLU A N 1
ATOM 1494 C CA . GLU A 1 186 ? -26.219 -2.644 13.536 1.00 87.00 186 GLU A CA 1
ATOM 1495 C C . GLU A 1 186 ? -26.095 -3.404 14.857 1.00 87.00 186 GLU A C 1
ATOM 1497 O O . GLU A 1 186 ? -26.985 -3.311 15.699 1.00 87.00 186 GLU A O 1
ATOM 1502 N N . LEU A 1 187 ? -24.968 -4.089 15.081 1.00 81.81 187 LEU A N 1
ATOM 1503 C CA . LEU A 1 187 ? -24.700 -4.767 16.348 1.00 81.81 187 LEU A CA 1
ATOM 1504 C C . LEU A 1 187 ? -24.660 -3.779 17.521 1.00 81.81 187 LEU A C 1
ATOM 1506 O O . LEU A 1 187 ? -25.244 -4.049 18.567 1.00 81.81 187 LEU A O 1
ATOM 1510 N N . ARG A 1 188 ? -24.015 -2.620 17.339 1.00 84.44 188 ARG A N 1
ATOM 1511 C CA . ARG A 1 188 ? -23.957 -1.571 18.363 1.00 84.44 188 ARG A CA 1
ATOM 1512 C C . ARG A 1 188 ? -25.344 -1.005 18.679 1.00 84.44 188 ARG A C 1
ATOM 1514 O O . ARG A 1 188 ? -25.681 -0.863 19.849 1.00 84.44 188 ARG A O 1
ATOM 1521 N N . ARG A 1 189 ? -26.158 -0.726 17.654 1.00 89.12 189 ARG A N 1
ATOM 1522 C CA . ARG A 1 189 ? -27.550 -0.275 17.835 1.00 89.12 189 ARG A CA 1
ATOM 1523 C C . ARG A 1 189 ? -28.381 -1.319 18.578 1.00 89.12 189 ARG A C 1
ATOM 1525 O O . ARG A 1 189 ? -29.085 -0.970 19.517 1.00 89.12 189 ARG A O 1
ATOM 1532 N N . ALA A 1 190 ? -28.243 -2.596 18.221 1.00 87.31 190 ALA A N 1
ATOM 1533 C CA . ALA A 1 190 ? -28.931 -3.684 18.909 1.00 87.31 190 ALA A CA 1
ATOM 1534 C C . ALA A 1 190 ? -28.501 -3.816 20.385 1.00 87.31 190 ALA A C 1
ATOM 1536 O O . ALA A 1 190 ? -29.333 -4.107 21.242 1.00 87.31 190 ALA A O 1
ATOM 1537 N N . GLU A 1 191 ? -27.223 -3.581 20.705 1.00 83.81 191 GLU A N 1
ATOM 1538 C CA . GLU A 1 191 ? -26.736 -3.575 22.091 1.00 83.81 191 GLU A CA 1
ATOM 1539 C C . GLU A 1 191 ? -27.298 -2.390 22.896 1.00 83.81 191 GLU A C 1
ATOM 1541 O O . GLU A 1 191 ? -27.694 -2.562 24.051 1.00 83.81 191 GLU A O 1
ATOM 1546 N N . GLU A 1 192 ? -27.367 -1.195 22.298 1.00 87.12 192 GLU A N 1
ATOM 1547 C CA . GLU A 1 192 ? -27.986 -0.008 22.906 1.00 87.12 192 GLU A CA 1
ATOM 1548 C C . GLU A 1 192 ? -29.486 -0.241 23.175 1.00 87.12 192 GLU A C 1
ATOM 1550 O O . GLU A 1 192 ? -29.946 -0.038 24.302 1.00 87.12 192 GLU A O 1
ATOM 1555 N N . GLU A 1 193 ? -30.226 -0.786 22.205 1.00 88.06 193 GLU A N 1
ATOM 1556 C CA . GLU A 1 193 ? -31.633 -1.177 22.374 1.00 88.06 193 GLU A CA 1
ATOM 1557 C C . GLU A 1 193 ? -31.810 -2.239 23.476 1.00 88.06 193 GLU A C 1
ATOM 1559 O O . GLU A 1 193 ? -32.720 -2.141 24.302 1.00 88.06 193 GLU A O 1
ATOM 1564 N N . GLU A 1 194 ? -30.912 -3.228 23.567 1.00 85.25 194 GLU A N 1
ATOM 1565 C CA . GLU A 1 194 ? -30.948 -4.237 24.632 1.00 85.25 194 GLU A CA 1
ATOM 1566 C C . GLU A 1 194 ? -30.707 -3.621 26.022 1.00 85.25 194 GLU A C 1
ATOM 1568 O O . GLU A 1 194 ? -31.327 -4.039 27.008 1.00 85.25 194 GLU A O 1
ATOM 1573 N N . ARG A 1 195 ? -29.820 -2.623 26.129 1.00 86.38 195 ARG A N 1
ATOM 1574 C CA . ARG A 1 195 ? -29.596 -1.884 27.381 1.00 86.38 195 ARG A CA 1
ATOM 1575 C C . ARG A 1 195 ? -30.861 -1.133 27.798 1.00 86.38 195 ARG A C 1
ATOM 1577 O O . ARG A 1 195 ? -31.270 -1.253 28.955 1.00 86.38 195 ARG A O 1
ATOM 1584 N N . GLU A 1 196 ? -31.528 -0.454 26.867 1.00 91.94 196 GLU A N 1
ATOM 1585 C CA . GLU A 1 196 ? -32.795 0.229 27.144 1.00 91.94 196 GLU A CA 1
ATOM 1586 C C . GLU A 1 196 ? -33.919 -0.736 27.546 1.00 91.94 196 GLU A C 1
ATOM 1588 O O . GLU A 1 196 ? -34.679 -0.449 28.475 1.00 91.94 196 GLU A O 1
ATOM 1593 N N . GLU A 1 197 ? -34.038 -1.893 26.884 1.00 88.44 197 GLU A N 1
ATOM 1594 C CA . GLU A 1 197 ? -35.001 -2.937 27.262 1.00 88.44 197 GLU A CA 1
ATOM 1595 C C . GLU A 1 197 ? -34.751 -3.424 28.693 1.00 88.44 197 GLU A C 1
ATOM 1597 O O . GLU A 1 197 ? -35.689 -3.528 29.485 1.00 88.44 197 GLU A O 1
ATOM 1602 N N . LYS A 1 198 ? -33.484 -3.667 29.060 1.00 87.75 198 LYS A N 1
ATOM 1603 C CA . LYS A 1 198 ? -33.107 -4.068 30.424 1.00 87.75 198 LYS A CA 1
ATOM 1604 C C . LYS A 1 198 ? -33.458 -2.996 31.450 1.00 87.75 198 LYS A C 1
ATOM 1606 O O . LYS A 1 198 ? -33.901 -3.334 32.548 1.00 87.75 198 LYS A O 1
ATOM 1611 N N . GLU A 1 199 ? -33.271 -1.717 31.134 1.00 89.81 199 GLU A N 1
ATOM 1612 C CA . GLU A 1 199 ? -33.675 -0.623 32.020 1.00 89.81 199 GLU A CA 1
ATOM 1613 C C . GLU A 1 199 ? -35.193 -0.525 32.177 1.00 89.81 199 GLU A C 1
ATOM 1615 O O . GLU A 1 199 ? -35.679 -0.383 33.301 1.00 89.81 199 GLU A O 1
ATOM 1620 N N . LYS A 1 200 ? -35.954 -0.649 31.084 1.00 92.44 200 LYS A N 1
ATOM 1621 C CA . LYS A 1 200 ? -37.426 -0.672 31.116 1.00 92.44 200 LYS A CA 1
ATOM 1622 C C . LYS A 1 200 ? -37.941 -1.858 31.930 1.00 92.44 200 LYS A C 1
ATOM 1624 O O . LYS A 1 200 ? -38.812 -1.680 32.781 1.00 92.44 200 LYS A O 1
ATOM 1629 N N . ASP A 1 201 ? -37.357 -3.041 31.740 1.00 88.44 201 ASP A N 1
ATOM 1630 C CA . ASP A 1 201 ? -37.683 -4.239 32.512 1.00 88.44 201 ASP A CA 1
ATOM 1631 C C . ASP A 1 201 ? -37.416 -4.003 34.012 1.00 88.44 201 ASP A C 1
ATOM 1633 O O . ASP A 1 201 ? -38.315 -4.238 34.824 1.00 88.44 201 ASP A O 1
ATOM 1637 N N . LYS A 1 202 ? -36.246 -3.452 34.386 1.00 88.25 202 LYS A N 1
ATOM 1638 C CA . LYS A 1 202 ? -35.914 -3.075 35.778 1.00 88.25 202 LYS A CA 1
ATOM 1639 C C . LYS A 1 202 ? -36.925 -2.086 36.365 1.00 88.25 202 LYS A C 1
ATOM 1641 O O . LYS A 1 202 ? -37.434 -2.329 37.456 1.00 88.25 202 LYS A O 1
ATOM 1646 N N . ARG A 1 203 ? -37.253 -1.009 35.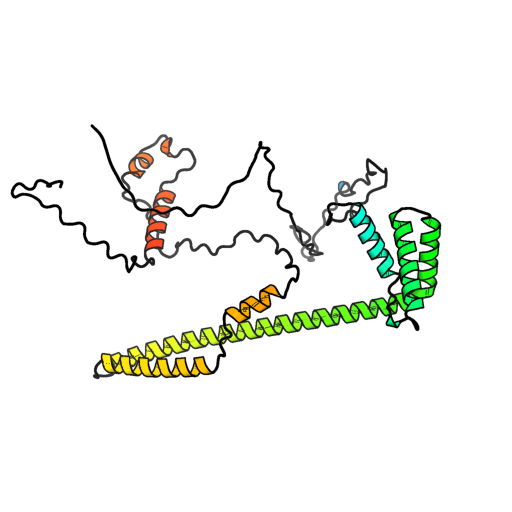643 1.00 90.56 203 ARG A N 1
ATOM 1647 C CA . ARG A 1 203 ? -38.235 -0.000 36.084 1.00 90.56 203 ARG A CA 1
ATOM 1648 C C . ARG A 1 203 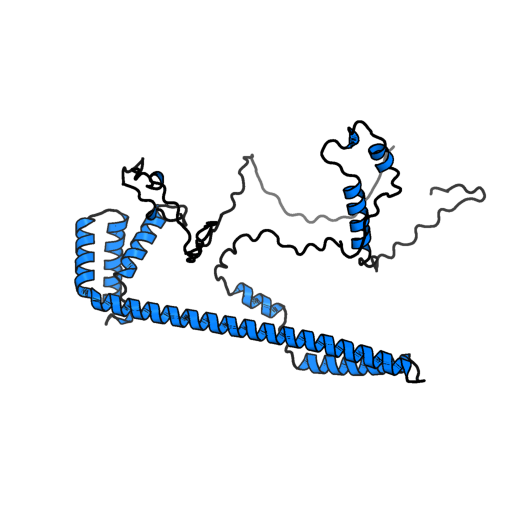? -39.620 -0.616 36.281 1.00 90.56 203 ARG A C 1
ATOM 1650 O O . ARG A 1 203 ? -40.250 -0.365 37.298 1.00 90.56 203 ARG A O 1
ATOM 1657 N N . SER A 1 204 ? -40.053 -1.494 35.375 1.00 89.56 204 SER A N 1
ATOM 1658 C CA . SER A 1 204 ? -41.343 -2.185 35.502 1.00 89.56 204 SER A CA 1
ATOM 1659 C C . SER A 1 204 ? -41.408 -3.131 36.705 1.00 89.56 204 SER A C 1
ATOM 1661 O O . SER A 1 204 ? -42.490 -3.389 37.223 1.00 89.56 204 SER A O 1
ATOM 1663 N N . ILE A 1 205 ? -40.271 -3.695 37.132 1.00 90.06 205 ILE A N 1
ATOM 1664 C CA . ILE A 1 205 ? -40.198 -4.532 38.335 1.00 90.06 205 ILE A CA 1
ATOM 1665 C C . ILE A 1 205 ? -40.340 -3.654 39.577 1.00 90.06 205 ILE A C 1
ATOM 1667 O O . ILE A 1 205 ? -41.091 -4.023 40.472 1.00 90.06 205 ILE A O 1
ATOM 1671 N N . ILE A 1 206 ? -39.668 -2.499 39.611 1.00 89.81 206 ILE A N 1
ATOM 1672 C CA . ILE A 1 206 ? -39.772 -1.530 40.713 1.00 89.81 206 ILE A CA 1
ATOM 1673 C C . ILE A 1 206 ? -41.218 -1.041 40.859 1.00 89.81 206 ILE A C 1
ATOM 1675 O O . ILE A 1 206 ? -41.780 -1.142 41.941 1.00 89.81 206 ILE A O 1
ATOM 1679 N N . ASP A 1 207 ? -41.851 -0.630 39.760 1.00 92.06 207 ASP A N 1
ATOM 1680 C CA . ASP A 1 207 ? -43.244 -0.158 39.743 1.00 92.06 207 ASP A CA 1
ATOM 1681 C C . ASP A 1 207 ? -44.237 -1.232 40.239 1.00 92.06 207 ASP A C 1
ATOM 1683 O O . ASP A 1 207 ? -45.148 -0.964 41.019 1.00 92.06 207 ASP A O 1
ATOM 1687 N N . LYS A 1 208 ? -44.019 -2.506 39.880 1.00 88.69 208 LYS A N 1
ATOM 1688 C CA . LYS A 1 208 ? -44.826 -3.633 40.390 1.00 88.69 208 LYS A CA 1
ATOM 1689 C C . LYS A 1 208 ? -44.594 -3.916 41.874 1.00 88.69 208 LYS A C 1
ATOM 1691 O O . LYS A 1 208 ? -45.508 -4.408 42.530 1.00 88.69 208 LYS A O 1
ATOM 1696 N N . LEU A 1 209 ? -43.391 -3.666 42.388 1.00 86.75 209 LEU A N 1
ATOM 1697 C CA . LEU A 1 209 ? -43.088 -3.800 43.816 1.00 86.75 209 LEU A CA 1
ATOM 1698 C C . LEU A 1 209 ? -43.693 -2.651 44.631 1.00 86.75 209 LEU A C 1
ATOM 1700 O O . LEU A 1 209 ? -44.043 -2.860 45.784 1.00 86.75 209 LEU A O 1
ATOM 1704 N N . GLU A 1 210 ? -43.828 -1.465 44.036 1.00 88.19 210 GLU A N 1
ATOM 1705 C CA . GLU A 1 210 ? -44.442 -0.296 44.672 1.00 88.19 210 GLU A CA 1
ATOM 1706 C C . GLU A 1 210 ? -45.974 -0.388 44.708 1.00 88.19 210 GLU A C 1
ATOM 1708 O O . GLU A 1 210 ? -46.598 -0.058 45.712 1.00 88.19 210 GLU A O 1
ATOM 1713 N N . THR A 1 211 ? -46.591 -0.853 43.621 1.00 87.81 211 THR A N 1
ATOM 1714 C CA . THR A 1 211 ? -48.052 -0.796 43.437 1.00 87.81 211 THR A CA 1
ATOM 1715 C C . THR A 1 211 ? -48.814 -2.038 43.896 1.00 87.81 211 THR A C 1
ATOM 1717 O O . THR A 1 211 ? -50.045 -2.005 43.920 1.00 87.81 211 THR A O 1
ATOM 1720 N N . SER A 1 212 ? -48.139 -3.151 44.215 1.00 83.00 212 SER A N 1
ATOM 1721 C CA . SER A 1 212 ? -48.821 -4.413 44.530 1.00 83.00 212 SER A CA 1
ATOM 1722 C C . SER A 1 212 ? -48.504 -4.965 45.919 1.00 83.00 212 SER A C 1
ATOM 1724 O O . SER A 1 212 ? -47.349 -5.091 46.303 1.00 83.00 212 SER A O 1
ATOM 1726 N N . ASP A 1 213 ? -49.551 -5.403 46.624 1.00 82.50 213 ASP A N 1
ATOM 1727 C CA . ASP A 1 213 ? -49.478 -5.971 47.982 1.00 82.50 213 ASP A CA 1
ATOM 1728 C C . ASP A 1 213 ? -49.090 -7.466 48.009 1.00 82.50 213 ASP A C 1
ATOM 1730 O O . ASP A 1 213 ? -49.404 -8.190 48.954 1.00 82.50 213 ASP A O 1
ATOM 1734 N N . LYS A 1 214 ? -48.479 -7.984 46.936 1.00 81.88 214 LYS A N 1
ATOM 1735 C CA . LYS A 1 214 ? -48.094 -9.403 46.834 1.00 81.88 214 LYS A CA 1
ATOM 1736 C C . LYS A 1 214 ? -46.698 -9.634 47.402 1.00 81.88 214 LYS A C 1
ATOM 1738 O O . LYS A 1 214 ? -45.863 -8.733 47.397 1.00 81.88 214 LYS A O 1
ATOM 1743 N N . ASP A 1 215 ? -46.418 -10.875 47.799 1.00 85.50 215 ASP A N 1
ATOM 1744 C CA . ASP A 1 215 ? -45.099 -11.271 48.292 1.00 85.50 215 ASP A CA 1
ATOM 1745 C C . ASP A 1 215 ? -43.990 -10.920 47.285 1.00 85.50 215 ASP A C 1
ATOM 1747 O O . ASP A 1 215 ? -43.952 -11.396 46.143 1.00 85.50 215 ASP A O 1
ATOM 1751 N N . ALA A 1 216 ? -43.047 -10.085 47.731 1.00 82.94 216 ALA A N 1
ATOM 1752 C CA . ALA A 1 216 ? -41.966 -9.551 46.903 1.00 82.94 216 ALA A CA 1
ATOM 1753 C C . ALA A 1 216 ? -41.078 -10.653 46.290 1.00 82.94 216 ALA A C 1
ATOM 1755 O O . ALA A 1 216 ? -40.567 -10.508 45.176 1.00 82.94 216 ALA A O 1
ATOM 1756 N N . SER A 1 217 ? -40.912 -11.780 46.990 1.00 85.25 217 SER A N 1
ATOM 1757 C CA . SER A 1 217 ? -40.112 -12.921 46.532 1.00 85.25 217 SER A CA 1
ATOM 1758 C C . SER A 1 217 ? -40.726 -13.613 45.310 1.00 85.25 217 SER A C 1
ATOM 1760 O O . SER A 1 217 ? -40.005 -13.957 44.369 1.00 85.25 217 SER A O 1
ATOM 1762 N N . GLU A 1 218 ? -42.050 -13.766 45.278 1.00 86.12 218 GLU A N 1
ATOM 1763 C CA . GLU A 1 218 ? -42.766 -14.425 44.186 1.00 86.12 218 GLU A CA 1
ATOM 1764 C C . GLU A 1 218 ? -42.785 -13.550 42.922 1.00 86.12 218 GLU A C 1
ATOM 1766 O O . GLU A 1 218 ? -42.565 -14.039 41.808 1.00 86.12 218 GLU A O 1
ATOM 1771 N N . LEU A 1 219 ? -42.951 -12.233 43.085 1.00 83.56 219 LEU A N 1
ATOM 1772 C CA . LEU A 1 219 ? -42.906 -11.268 41.982 1.00 83.56 219 LEU A CA 1
ATOM 1773 C C . LEU A 1 219 ? -41.533 -11.237 41.297 1.00 83.56 219 LEU A C 1
ATOM 1775 O O . LEU A 1 219 ? -41.449 -11.284 40.065 1.00 83.56 219 LEU A O 1
ATOM 1779 N N . VAL A 1 220 ? -40.451 -11.227 42.082 1.00 87.69 220 VAL A N 1
ATOM 1780 C CA . VAL A 1 220 ? -39.077 -11.266 41.561 1.00 87.69 220 VAL A CA 1
ATOM 1781 C C . VAL A 1 220 ? -38.773 -12.617 40.909 1.00 87.69 220 VAL A C 1
ATOM 1783 O O . VAL A 1 220 ? -38.159 -12.652 39.840 1.00 87.69 220 VAL A O 1
ATOM 1786 N N . ALA A 1 221 ? -39.230 -13.731 41.490 1.00 88.44 221 ALA A N 1
ATOM 1787 C CA . ALA A 1 221 ? -39.066 -15.060 40.900 1.00 88.44 221 ALA A CA 1
ATOM 1788 C C . ALA A 1 221 ? -39.776 -15.173 39.540 1.00 88.44 221 ALA A C 1
ATOM 1790 O O . ALA A 1 221 ? -39.192 -15.664 38.570 1.00 88.44 221 ALA A O 1
ATOM 1791 N N . LYS A 1 222 ? -40.999 -14.641 39.428 1.00 88.00 222 LYS A N 1
ATOM 1792 C CA . LYS A 1 222 ? -41.762 -14.615 38.174 1.00 88.00 222 LYS A CA 1
ATOM 1793 C C . LYS A 1 222 ? -41.097 -13.734 37.113 1.00 88.00 222 LYS A C 1
ATOM 1795 O O . LYS A 1 222 ? -40.996 -14.152 35.958 1.00 88.00 222 LYS A O 1
ATOM 1800 N N . ALA A 1 223 ? -40.592 -12.562 37.501 1.00 88.31 223 ALA A N 1
ATOM 1801 C CA . ALA A 1 223 ? -39.852 -11.669 36.610 1.00 88.31 223 ALA A CA 1
ATOM 1802 C C . ALA A 1 223 ? -38.548 -12.314 36.101 1.00 88.31 223 ALA A C 1
ATOM 1804 O O . ALA A 1 223 ? -38.279 -12.301 34.897 1.00 88.31 223 ALA A O 1
ATOM 1805 N N . ARG A 1 224 ? -37.782 -12.970 36.985 1.00 86.88 224 ARG A N 1
ATOM 1806 C CA . ARG A 1 224 ? -36.569 -13.728 36.624 1.00 86.88 224 ARG A CA 1
ATOM 1807 C C . ARG A 1 224 ? -36.872 -14.894 35.683 1.00 86.88 224 ARG A C 1
ATOM 1809 O O . ARG A 1 224 ? -36.152 -15.075 34.706 1.00 86.88 224 ARG A O 1
ATOM 1816 N N . ALA A 1 225 ? -37.961 -15.628 35.913 1.00 88.75 225 ALA A N 1
ATOM 1817 C CA . ALA A 1 225 ? -38.390 -16.708 35.026 1.00 88.75 225 ALA A CA 1
ATOM 1818 C C . ALA A 1 225 ? -38.801 -16.191 33.634 1.00 88.75 225 ALA A C 1
ATOM 1820 O O . ALA A 1 225 ? -38.481 -16.815 32.621 1.00 88.75 225 ALA A O 1
ATOM 1821 N N . SER A 1 226 ? -39.476 -15.036 33.551 1.00 85.69 226 SER A N 1
ATOM 1822 C CA . SER A 1 226 ? -39.781 -14.404 32.259 1.00 85.69 226 SER A CA 1
ATOM 1823 C C . SER A 1 226 ? -38.532 -13.874 31.548 1.00 85.69 226 SER A C 1
ATOM 1825 O O . SER A 1 226 ? -38.417 -14.041 30.334 1.00 85.69 226 SER A O 1
ATOM 1827 N N . ALA A 1 227 ? -37.568 -13.319 32.290 1.00 86.00 227 ALA A N 1
ATOM 1828 C CA . ALA A 1 227 ? -36.293 -12.863 31.744 1.00 86.00 227 ALA A CA 1
ATOM 1829 C C . ALA A 1 227 ? -35.467 -14.037 31.189 1.00 86.00 227 ALA A C 1
ATOM 1831 O O . ALA A 1 227 ? -35.009 -13.966 30.053 1.00 86.00 227 ALA A O 1
ATOM 1832 N N . GLN A 1 228 ? -35.372 -15.154 31.921 1.00 84.44 228 GLN A N 1
ATOM 1833 C CA . GLN A 1 228 ? -34.686 -16.372 31.464 1.00 84.44 228 GLN A CA 1
ATOM 1834 C C . GLN A 1 228 ? -35.297 -16.969 30.187 1.00 84.44 228 GLN A C 1
ATOM 1836 O O . GLN A 1 228 ? -34.579 -17.464 29.320 1.00 84.44 228 GLN A O 1
ATOM 1841 N N . LYS A 1 229 ? -36.626 -16.909 30.025 1.00 86.25 229 LYS A N 1
ATOM 1842 C CA . LYS A 1 229 ? -37.282 -17.349 28.781 1.00 86.25 229 LYS A CA 1
ATOM 1843 C C . LYS A 1 229 ? -36.925 -16.448 27.596 1.00 86.25 229 LYS A C 1
ATOM 1845 O O . LYS A 1 229 ? -36.682 -16.963 26.508 1.00 86.25 229 LYS A O 1
ATOM 1850 N N . ARG A 1 230 ? -36.847 -15.127 27.804 1.00 82.31 230 ARG A N 1
ATOM 1851 C CA . ARG A 1 230 ? -36.438 -14.160 26.766 1.00 82.31 230 ARG A CA 1
ATOM 1852 C C . ARG A 1 230 ? -34.969 -14.344 26.372 1.00 82.31 230 ARG A C 1
ATOM 1854 O O . ARG A 1 230 ? -34.673 -14.364 25.181 1.00 82.31 230 ARG A O 1
ATOM 1861 N N . THR A 1 231 ? -34.066 -14.541 27.335 1.00 79.00 231 THR A N 1
ATOM 1862 C CA . THR A 1 231 ? -32.640 -14.788 27.051 1.00 79.00 231 THR A CA 1
ATOM 1863 C C . THR A 1 231 ? -32.424 -16.112 26.322 1.00 79.00 231 THR A C 1
ATOM 1865 O O . THR A 1 231 ? -31.672 -16.148 25.355 1.00 79.00 231 THR A O 1
ATOM 1868 N N . ASN A 1 232 ? -33.128 -17.181 26.713 1.00 80.56 232 ASN A N 1
ATOM 1869 C CA . ASN A 1 232 ? -33.026 -18.478 26.037 1.00 80.56 232 ASN A CA 1
ATOM 1870 C C . ASN A 1 232 ? -33.600 -18.446 24.612 1.00 80.56 232 ASN A C 1
ATOM 1872 O O . ASN A 1 232 ? -33.046 -19.088 23.724 1.00 80.56 232 ASN A O 1
ATOM 1876 N N . ALA A 1 233 ? -34.669 -17.679 24.368 1.00 75.00 233 ALA A N 1
ATOM 1877 C CA . ALA A 1 233 ? -35.205 -17.481 23.021 1.00 75.00 233 ALA A CA 1
ATOM 1878 C C . ALA A 1 233 ? -34.232 -16.698 22.115 1.00 75.00 233 ALA A C 1
ATOM 1880 O O . ALA A 1 233 ? -34.052 -17.075 20.961 1.00 75.00 233 ALA A O 1
ATOM 1881 N N . LYS A 1 234 ? -33.556 -15.661 22.641 1.00 70.56 234 LYS A N 1
ATOM 1882 C CA . LYS A 1 234 ? -32.531 -14.895 21.901 1.00 70.56 234 LYS A CA 1
ATOM 1883 C C . LYS A 1 234 ? -31.253 -15.722 21.647 1.00 70.56 234 LYS A C 1
ATOM 1885 O O . LYS A 1 234 ? -30.697 -15.665 20.553 1.00 70.56 234 LYS A O 1
ATOM 1890 N N . ALA A 1 235 ? -30.828 -16.551 22.605 1.00 63.91 235 ALA A N 1
ATOM 1891 C CA . ALA A 1 235 ? -29.659 -17.432 22.465 1.00 63.91 235 ALA A CA 1
ATOM 1892 C C . ALA A 1 235 ? -29.838 -18.541 21.407 1.00 63.91 235 ALA A C 1
ATOM 1894 O O . ALA A 1 235 ? -28.857 -19.039 20.866 1.00 63.91 235 ALA A O 1
ATOM 1895 N N . ALA A 1 236 ? -31.080 -18.918 21.084 1.00 59.94 236 ALA A N 1
ATOM 1896 C CA . ALA A 1 236 ? -31.370 -19.888 20.028 1.00 59.94 236 ALA A CA 1
ATOM 1897 C C . ALA A 1 236 ? -31.222 -19.305 18.606 1.00 59.94 236 ALA A C 1
ATOM 1899 O O . ALA A 1 236 ? -31.046 -20.059 17.652 1.00 59.94 236 ALA A O 1
ATOM 1900 N N . THR A 1 237 ? -31.288 -17.977 18.455 1.00 62.81 237 THR A N 1
ATOM 1901 C CA . THR A 1 237 ? -31.209 -17.287 17.154 1.00 62.81 237 THR A CA 1
ATOM 1902 C C . THR A 1 237 ? -29.805 -16.813 16.789 1.00 62.81 237 THR A C 1
ATOM 1904 O O . THR A 1 237 ? -29.458 -16.754 15.610 1.00 62.81 237 THR A O 1
ATOM 1907 N N . THR A 1 238 ? -28.963 -16.506 17.774 1.00 57.41 238 THR A N 1
ATOM 1908 C CA . THR A 1 238 ? -27.565 -16.132 17.555 1.00 57.41 238 THR A CA 1
ATOM 1909 C C . THR A 1 238 ? -26.696 -17.379 17.642 1.00 57.41 238 THR A C 1
ATOM 1911 O O . THR A 1 238 ? -26.257 -17.784 18.713 1.00 57.41 238 THR A O 1
ATOM 1914 N N . GLY A 1 239 ? -26.450 -18.011 16.491 1.00 51.56 239 GLY A N 1
ATOM 1915 C CA . GLY A 1 239 ? -25.483 -19.100 16.363 1.00 51.56 239 GLY A CA 1
ATOM 1916 C C . GLY A 1 239 ? -24.092 -18.629 16.785 1.00 51.56 239 GLY A C 1
ATOM 1917 O O . GLY A 1 239 ? -23.331 -18.101 15.975 1.00 51.56 239 GLY A O 1
ATOM 1918 N N . PHE A 1 240 ? -23.781 -18.783 18.069 1.00 48.69 240 PHE A N 1
ATOM 1919 C CA . PHE A 1 240 ? -22.503 -18.421 18.656 1.00 48.69 240 PHE A CA 1
ATOM 1920 C C . PHE A 1 240 ? -21.435 -19.326 18.043 1.00 48.69 240 PHE A C 1
ATOM 1922 O O . PHE A 1 240 ? -21.325 -20.507 18.378 1.00 48.69 240 PHE A O 1
ATOM 1929 N N . ARG A 1 241 ? -20.669 -18.793 17.087 1.00 56.56 241 ARG A N 1
ATOM 1930 C CA . ARG A 1 241 ? -19.476 -19.478 16.594 1.00 56.56 241 ARG A CA 1
ATOM 1931 C C . ARG A 1 241 ? -18.511 -19.596 17.766 1.00 56.56 241 ARG A C 1
ATOM 1933 O O . ARG A 1 241 ? -18.176 -18.597 18.398 1.00 56.56 241 ARG A O 1
ATOM 1940 N N . SER A 1 242 ? -18.112 -20.828 18.069 1.00 55.28 242 SER A N 1
ATOM 1941 C CA . SER A 1 242 ? -17.122 -21.130 19.099 1.00 55.28 242 SER A CA 1
ATOM 1942 C C . SER A 1 242 ? -15.895 -20.233 18.928 1.00 55.28 242 SER A C 1
ATOM 1944 O O . SER A 1 242 ? -15.411 -20.033 17.812 1.00 55.28 242 SER A O 1
ATOM 1946 N N . THR A 1 243 ? -15.350 -19.731 20.035 1.00 58.06 243 THR A N 1
ATOM 1947 C CA . THR A 1 243 ? -14.070 -19.007 20.061 1.00 58.06 243 THR A CA 1
ATOM 1948 C C . THR A 1 243 ? -12.946 -19.799 19.384 1.00 58.06 243 THR A C 1
ATOM 1950 O O . THR A 1 243 ? -12.034 -19.203 18.821 1.00 58.06 243 THR A O 1
ATOM 1953 N N . ALA A 1 244 ? -13.048 -21.131 19.339 1.00 59.38 244 ALA A N 1
ATOM 1954 C CA . ALA A 1 244 ? -12.117 -22.000 18.626 1.00 59.38 244 ALA A CA 1
ATOM 1955 C C . ALA A 1 244 ? -12.166 -21.859 17.088 1.00 59.38 244 ALA A C 1
ATOM 1957 O O . ALA A 1 244 ? -11.133 -22.025 16.440 1.00 59.38 244 ALA A O 1
ATOM 1958 N N . ASP A 1 245 ? -13.316 -21.514 16.497 1.00 56.19 245 ASP A N 1
ATOM 1959 C CA . ASP A 1 245 ? -13.444 -21.296 15.045 1.00 56.19 245 ASP A CA 1
ATOM 1960 C C . ASP A 1 245 ? -12.897 -19.925 14.621 1.00 56.19 245 ASP A C 1
ATOM 1962 O O . ASP A 1 245 ? -12.315 -19.793 13.545 1.00 56.19 245 ASP A O 1
ATOM 1966 N N . LEU A 1 246 ? -12.997 -18.915 15.493 1.00 55.34 246 LEU A N 1
ATOM 1967 C CA . LEU A 1 246 ? -12.443 -17.573 15.256 1.00 55.34 246 LEU A CA 1
ATOM 1968 C C . LEU A 1 246 ? -10.906 -17.560 15.256 1.00 55.34 246 LEU A C 1
ATOM 1970 O O . LEU A 1 246 ? -10.282 -16.769 14.545 1.00 55.34 246 LEU A O 1
ATOM 1974 N N . LEU A 1 247 ? -10.285 -18.461 16.023 1.00 57.09 247 LEU A N 1
ATOM 1975 C CA . LEU A 1 247 ? -8.828 -18.606 16.087 1.00 57.09 247 LEU A CA 1
ATOM 1976 C C . LEU A 1 247 ? -8.249 -19.277 14.833 1.00 57.09 247 LEU A C 1
ATOM 1978 O O . LEU A 1 247 ? -7.097 -19.023 14.483 1.00 57.09 247 LEU A O 1
ATOM 1982 N N . ARG A 1 248 ? -9.040 -20.093 14.124 1.00 55.25 248 ARG A N 1
ATOM 1983 C CA . ARG A 1 248 ? -8.571 -20.848 12.954 1.00 55.25 248 ARG A CA 1
ATOM 1984 C C . ARG A 1 248 ? -8.496 -19.986 11.688 1.00 55.25 248 ARG A C 1
ATOM 1986 O O . ARG A 1 248 ? -7.592 -20.172 10.882 1.00 55.25 248 ARG A O 1
ATOM 1993 N N . THR A 1 249 ? -9.358 -18.978 11.560 1.00 53.47 249 THR A N 1
ATOM 1994 C CA . THR A 1 249 ? -9.291 -17.976 10.479 1.00 53.47 249 THR A CA 1
ATOM 1995 C C . THR A 1 249 ? -8.098 -17.025 10.594 1.00 53.47 249 THR A C 1
ATOM 1997 O O . THR A 1 249 ? -7.610 -16.543 9.578 1.00 53.47 249 THR A O 1
ATOM 2000 N N . ARG A 1 250 ? -7.570 -16.796 11.805 1.00 49.47 250 ARG A N 1
ATOM 2001 C CA . ARG A 1 250 ? -6.431 -15.885 12.028 1.00 49.47 250 ARG A CA 1
ATOM 2002 C C . ARG A 1 250 ? -5.079 -16.499 11.650 1.00 49.47 250 ARG A C 1
ATOM 2004 O O . ARG A 1 250 ? -4.156 -15.771 11.320 1.00 49.47 250 ARG A O 1
ATOM 2011 N N . ALA A 1 251 ? -4.971 -17.828 11.673 1.00 52.75 251 ALA A N 1
ATOM 2012 C CA . ALA A 1 251 ? -3.749 -18.549 11.312 1.00 52.75 251 ALA A CA 1
ATOM 2013 C C . ALA A 1 251 ? -3.603 -18.800 9.796 1.00 52.75 251 ALA A C 1
ATOM 2015 O O . ALA A 1 251 ? -2.526 -19.186 9.353 1.00 52.75 251 ALA A O 1
ATOM 2016 N N . ALA A 1 252 ? -4.667 -18.593 9.006 1.00 52.91 252 ALA A N 1
ATOM 2017 C CA . ALA A 1 252 ? -4.680 -18.829 7.556 1.00 52.91 252 ALA A CA 1
ATOM 2018 C C . ALA A 1 252 ? -4.543 -17.548 6.709 1.00 52.91 252 ALA A C 1
ATOM 2020 O O . ALA A 1 252 ? -4.419 -17.634 5.492 1.00 52.91 252 ALA A O 1
ATOM 2021 N N . GLN A 1 253 ? -4.552 -16.369 7.337 1.00 51.41 253 GLN A N 1
ATOM 2022 C CA . GLN A 1 253 ? -4.306 -15.085 6.684 1.00 51.41 253 GLN A CA 1
ATOM 2023 C C . GLN A 1 253 ? -2.934 -14.559 7.117 1.00 51.41 253 GLN A C 1
ATOM 2025 O O . GLN A 1 253 ? -2.830 -13.661 7.947 1.00 51.41 253 GLN A O 1
ATOM 2030 N N . SER A 1 254 ? -1.862 -15.120 6.555 1.00 50.31 254 SER A N 1
ATOM 2031 C CA . SER A 1 254 ? -0.552 -14.461 6.503 1.00 50.31 254 SER A CA 1
ATOM 2032 C C . SER A 1 254 ? -0.578 -13.349 5.449 1.00 50.31 254 SER A C 1
ATOM 2034 O O . SER A 1 254 ? 0.184 -13.344 4.490 1.00 50.31 254 SER A O 1
ATOM 2036 N N . THR A 1 255 ? -1.505 -12.410 5.600 1.00 53.44 255 THR A N 1
ATOM 2037 C CA . THR A 1 255 ? -1.395 -11.107 4.956 1.00 53.44 255 THR A CA 1
ATOM 2038 C C . THR A 1 255 ? -0.501 -10.278 5.855 1.00 53.44 255 THR A C 1
ATOM 2040 O O . THR A 1 255 ? -0.848 -10.062 7.016 1.00 53.44 255 THR A O 1
ATOM 2043 N N . GLU A 1 256 ? 0.655 -9.884 5.332 1.00 57.44 256 GLU A N 1
ATOM 2044 C CA . GLU A 1 256 ? 1.534 -8.855 5.882 1.00 57.44 256 GLU A CA 1
ATOM 2045 C C . GLU A 1 256 ? 0.671 -7.732 6.467 1.00 57.44 256 GLU A C 1
ATOM 2047 O O . GLU A 1 256 ? 0.051 -6.964 5.734 1.00 57.44 256 GLU A O 1
ATOM 2052 N N . VAL A 1 257 ? 0.524 -7.710 7.795 1.00 59.12 257 VAL A N 1
ATOM 2053 C CA . VAL A 1 257 ? -0.214 -6.648 8.476 1.00 59.12 257 VAL A CA 1
ATOM 2054 C C . VAL A 1 257 ? 0.652 -5.408 8.299 1.00 59.12 257 VAL A C 1
ATOM 2056 O O . VAL A 1 257 ? 1.786 -5.427 8.778 1.00 59.12 257 VAL A O 1
ATOM 2059 N N . PRO A 1 258 ? 0.184 -4.364 7.593 1.00 64.56 258 PRO A N 1
ATOM 2060 C CA . PRO A 1 258 ? 0.962 -3.146 7.448 1.00 64.56 258 PRO A CA 1
ATOM 2061 C C . PRO A 1 258 ? 1.272 -2.621 8.847 1.00 64.56 258 PRO A C 1
ATOM 2063 O O . PRO A 1 258 ? 0.349 -2.490 9.656 1.00 64.56 258 PRO A O 1
ATOM 2066 N N . ASP A 1 259 ? 2.548 -2.362 9.139 1.00 61.28 259 ASP A N 1
ATOM 2067 C CA . ASP A 1 259 ? 2.950 -1.799 10.425 1.00 61.28 259 ASP A CA 1
ATOM 2068 C C . ASP A 1 259 ? 2.205 -0.481 10.623 1.00 61.28 259 ASP A C 1
ATOM 2070 O O . ASP A 1 259 ? 2.443 0.517 9.937 1.00 61.28 259 ASP A O 1
ATOM 2074 N N . VAL A 1 260 ? 1.236 -0.509 11.536 1.00 73.25 260 VAL A N 1
ATOM 2075 C CA . VAL A 1 260 ? 0.471 0.673 11.907 1.00 73.25 260 VAL A CA 1
ATOM 2076 C C . VAL A 1 260 ? 1.474 1.653 12.518 1.00 73.25 260 VAL A C 1
ATOM 2078 O O . VAL A 1 260 ? 2.222 1.250 13.416 1.00 73.25 260 VAL A O 1
ATOM 2081 N N . PRO A 1 261 ? 1.520 2.918 12.056 1.00 78.44 261 PRO A N 1
ATOM 2082 C CA . PRO A 1 261 ? 2.397 3.924 12.635 1.00 78.44 261 PRO A CA 1
ATOM 2083 C C . PRO A 1 261 ? 2.251 3.921 14.153 1.00 78.44 261 PRO A C 1
ATOM 2085 O O . PRO A 1 261 ? 1.130 3.827 14.651 1.00 78.44 261 PRO A O 1
ATOM 2088 N N . HIS A 1 262 ? 3.366 4.009 14.883 1.00 74.56 262 HIS A N 1
ATOM 2089 C CA . HIS A 1 262 ? 3.338 4.067 16.341 1.00 74.56 262 HIS A CA 1
ATOM 2090 C C . HIS A 1 262 ? 2.463 5.243 16.784 1.00 74.56 262 HIS A C 1
ATOM 2092 O O . HIS A 1 262 ? 2.882 6.399 16.744 1.00 74.56 262 HIS A O 1
ATOM 2098 N N . VAL A 1 263 ? 1.231 4.937 17.181 1.00 72.69 263 VAL A N 1
ATOM 2099 C CA . VAL A 1 263 ? 0.364 5.875 17.875 1.00 72.69 263 VAL A CA 1
ATOM 2100 C C . VAL A 1 263 ? 0.899 5.907 19.306 1.00 72.69 263 VAL A C 1
ATOM 2102 O O . VAL A 1 263 ? 0.948 4.845 19.936 1.00 72.69 263 VAL A O 1
ATOM 2105 N N . PRO A 1 264 ? 1.359 7.067 19.818 1.00 78.06 264 PRO A N 1
ATOM 2106 C CA . PRO A 1 264 ? 1.694 7.200 21.231 1.00 78.06 264 PRO A CA 1
ATOM 2107 C C . PRO A 1 264 ? 0.539 6.645 22.054 1.00 78.06 264 PRO A C 1
ATOM 2109 O O . PRO A 1 264 ? -0.604 6.854 21.660 1.00 78.06 264 PRO A O 1
ATOM 2112 N N . ILE A 1 265 ? 0.821 5.928 23.144 1.00 68.12 265 ILE A N 1
ATOM 2113 C CA . ILE A 1 265 ? -0.213 5.301 23.978 1.00 68.12 265 ILE A CA 1
ATOM 2114 C C . ILE A 1 265 ? -1.269 6.359 24.330 1.00 68.12 265 ILE A C 1
ATOM 2116 O O . ILE A 1 265 ? -1.037 7.234 25.160 1.00 68.12 265 ILE A O 1
ATOM 2120 N N . GLN A 1 266 ? -2.408 6.287 23.644 1.00 64.44 266 GLN A N 1
ATOM 2121 C CA . GLN A 1 266 ? -3.626 7.021 23.951 1.00 64.44 266 GLN A CA 1
ATOM 2122 C C . GLN A 1 266 ? -4.449 6.099 24.841 1.00 64.44 266 GLN A C 1
ATOM 2124 O O . GLN A 1 266 ? -5.501 5.611 24.442 1.00 64.44 266 GLN A O 1
ATOM 2129 N N . ASP A 1 267 ? -3.907 5.763 26.010 1.00 68.75 267 ASP A N 1
ATOM 2130 C CA . ASP A 1 267 ? -4.769 5.220 27.047 1.00 68.75 267 ASP A CA 1
ATOM 2131 C C . ASP A 1 267 ? -5.698 6.358 27.462 1.00 68.75 267 ASP A C 1
ATOM 2133 O O . ASP A 1 267 ? -5.234 7.450 27.809 1.00 68.75 267 ASP A O 1
ATOM 2137 N N . ASP A 1 268 ? -7.002 6.092 27.437 1.00 66.56 268 ASP A N 1
ATOM 2138 C CA . ASP A 1 268 ? -8.012 6.905 28.107 1.00 66.56 268 ASP A CA 1
ATOM 2139 C C . ASP A 1 268 ? -7.796 6.763 29.622 1.00 66.56 268 ASP A C 1
ATOM 2141 O O . ASP A 1 268 ? -8.541 6.091 30.337 1.00 66.56 268 ASP A O 1
ATOM 2145 N N . TYR A 1 269 ? -6.692 7.327 30.116 1.00 69.94 269 TYR A N 1
ATOM 2146 C CA . TYR A 1 269 ? -6.332 7.304 31.520 1.00 69.94 269 TYR A CA 1
ATOM 2147 C C . TYR A 1 269 ? -7.385 8.092 32.295 1.00 69.94 269 TYR A C 1
ATOM 2149 O O . TYR A 1 269 ? -7.436 9.322 32.254 1.00 69.94 269 TYR A O 1
ATOM 2157 N N . THR A 1 270 ? -8.233 7.374 33.025 1.00 74.06 270 THR A N 1
ATOM 2158 C CA . THR A 1 270 ? -9.199 7.982 33.932 1.00 74.06 270 THR A CA 1
ATOM 2159 C C . THR A 1 270 ? -8.457 8.462 35.173 1.00 74.06 270 THR A C 1
ATOM 2161 O O . THR A 1 270 ? -8.181 7.696 36.096 1.00 74.06 270 THR A O 1
ATOM 2164 N N . ALA A 1 271 ? -8.128 9.753 35.209 1.00 74.44 271 ALA A N 1
ATOM 2165 C CA . ALA A 1 271 ? -7.444 10.381 36.338 1.00 74.44 271 ALA A CA 1
ATOM 2166 C C . ALA A 1 271 ? -8.315 10.504 37.608 1.00 74.44 271 ALA A C 1
ATOM 2168 O O . ALA A 1 271 ? -7.816 10.981 38.635 1.00 74.44 271 ALA A O 1
ATOM 2169 N N . TYR A 1 272 ? -9.577 10.056 37.540 1.00 82.44 272 TYR A N 1
ATOM 2170 C CA . TYR A 1 272 ? -10.579 10.090 38.611 1.00 82.44 272 TYR A CA 1
ATOM 2171 C C . TYR A 1 272 ? -10.832 11.500 39.173 1.00 82.44 272 TYR A C 1
ATOM 2173 O O . TYR A 1 272 ? -11.243 11.656 40.321 1.00 82.44 272 TYR A O 1
ATOM 2181 N N . GLU A 1 273 ? -10.549 12.531 38.372 1.00 81.75 273 GLU A N 1
ATOM 2182 C CA . GLU A 1 273 ? -10.654 13.950 38.744 1.00 81.75 273 GLU A CA 1
ATOM 2183 C C . GLU A 1 273 ? -12.094 14.375 39.058 1.00 81.75 273 GLU A C 1
ATOM 2185 O O . GLU A 1 273 ? -12.322 15.328 39.795 1.00 81.75 273 GLU A O 1
ATOM 2190 N N . ASP A 1 274 ? -13.071 13.646 38.531 1.00 86.62 274 ASP A N 1
ATOM 2191 C CA . ASP A 1 274 ? -14.498 13.820 38.771 1.00 86.62 274 ASP A CA 1
ATOM 2192 C C . ASP A 1 274 ? -14.961 13.279 40.135 1.00 86.62 274 ASP A C 1
ATOM 2194 O O . ASP A 1 274 ? -16.004 13.692 40.643 1.00 86.62 274 ASP A O 1
ATOM 2198 N N . MET A 1 275 ? -14.183 12.392 40.764 1.00 85.44 275 MET A N 1
ATOM 2199 C CA . MET A 1 275 ? -14.557 11.731 42.018 1.00 85.44 275 MET A CA 1
ATOM 2200 C C . MET A 1 275 ? -14.071 12.442 43.288 1.00 85.44 275 MET A C 1
ATOM 2202 O O . MET A 1 275 ? -14.523 12.104 44.386 1.00 85.44 275 MET A O 1
ATOM 2206 N N . PHE A 1 276 ? -13.161 13.417 43.192 1.00 87.31 276 PHE A N 1
ATOM 2207 C CA . PHE A 1 276 ? -12.647 14.129 44.365 1.00 87.31 276 PHE A CA 1
ATOM 2208 C C . PHE A 1 276 ? -12.293 15.591 44.083 1.00 87.31 276 PHE A C 1
ATOM 2210 O O . PHE A 1 276 ? -11.954 15.978 42.974 1.00 87.31 276 PHE A O 1
ATOM 2217 N N . VAL A 1 277 ? -12.311 16.411 45.138 1.00 89.38 277 VAL A N 1
ATOM 2218 C CA . VAL A 1 277 ? -11.809 17.792 45.112 1.00 89.38 277 VAL A CA 1
ATOM 2219 C C . VAL A 1 277 ? -10.736 17.934 46.186 1.00 89.38 277 VAL A C 1
ATOM 2221 O O . VAL A 1 277 ? -10.981 17.649 47.363 1.00 89.38 277 VAL A O 1
ATOM 2224 N N . LEU A 1 278 ? -9.542 18.371 45.785 1.00 87.94 278 LEU A N 1
ATOM 2225 C CA . LEU A 1 278 ? -8.425 18.622 46.695 1.00 87.94 278 LEU A CA 1
ATOM 2226 C C . LEU A 1 278 ? -8.727 19.798 47.627 1.00 87.94 278 LEU A C 1
ATOM 2228 O O . LEU A 1 278 ? -9.101 20.889 47.198 1.00 87.94 278 LEU A O 1
ATOM 2232 N N . LYS A 1 279 ? -8.518 19.587 48.926 1.00 87.56 279 LYS A N 1
ATOM 2233 C CA . LYS A 1 279 ? -8.507 20.659 49.920 1.00 87.56 279 LYS A CA 1
ATOM 2234 C C . LYS A 1 279 ? -7.148 21.363 49.908 1.00 87.56 279 LYS A C 1
ATOM 2236 O O . LYS A 1 279 ? -6.127 20.713 49.700 1.00 87.56 279 LYS A O 1
ATOM 2241 N N . PRO A 1 280 ? -7.106 22.667 50.226 1.00 84.56 280 PRO A N 1
ATOM 2242 C CA . PRO A 1 280 ? -5.848 23.409 50.302 1.00 84.56 280 PRO A CA 1
ATOM 2243 C C . PRO A 1 280 ? -4.942 22.949 51.455 1.00 84.56 280 PRO A C 1
ATOM 2245 O O . PRO A 1 280 ? -3.742 23.200 51.427 1.00 84.56 280 PRO A O 1
ATOM 2248 N N . VAL A 1 281 ? -5.497 22.304 52.491 1.00 83.69 281 VAL A N 1
ATOM 2249 C CA . VAL A 1 281 ? -4.737 21.820 53.650 1.00 83.69 281 VAL A CA 1
ATOM 2250 C C . VAL A 1 281 ? -5.297 20.481 54.123 1.00 83.69 281 VAL A C 1
ATOM 2252 O O . VAL A 1 281 ? -6.493 20.366 54.403 1.00 83.69 281 VAL A O 1
ATOM 2255 N N . TYR A 1 282 ? -4.410 19.497 54.269 1.00 84.50 282 TYR A N 1
ATOM 2256 C CA . TYR A 1 282 ? -4.680 18.216 54.920 1.00 84.50 282 TYR A CA 1
ATOM 2257 C C . TYR A 1 282 ? -3.841 18.070 56.194 1.00 84.50 282 TYR A C 1
ATOM 2259 O O . TYR A 1 282 ? -2.745 18.626 56.297 1.00 84.50 282 TYR A O 1
ATOM 2267 N N . ASN A 1 283 ? -4.365 17.323 57.169 1.00 84.75 283 ASN A N 1
ATOM 2268 C CA . ASN A 1 283 ? -3.625 16.964 58.376 1.00 84.75 283 ASN A CA 1
ATOM 2269 C C . ASN A 1 283 ? -2.687 15.790 58.057 1.00 84.75 283 ASN A C 1
ATOM 2271 O O . ASN A 1 283 ? -3.092 14.631 58.125 1.00 84.75 283 ASN A O 1
ATOM 2275 N N . ASP A 1 284 ? -1.465 16.117 57.645 1.00 83.00 284 ASP A N 1
ATOM 2276 C CA . ASP A 1 284 ? -0.430 15.167 57.245 1.00 83.00 284 ASP A CA 1
ATOM 2277 C C . ASP A 1 284 ? 0.823 15.370 58.103 1.00 83.00 284 ASP A C 1
ATOM 2279 O O . ASP A 1 284 ? 1.602 16.304 57.896 1.00 83.00 284 ASP A O 1
ATOM 2283 N N . PHE A 1 285 ? 1.017 14.459 59.056 1.00 79.56 285 PHE A N 1
ATOM 2284 C CA . PHE A 1 285 ? 2.137 14.485 59.994 1.00 79.56 285 PHE A CA 1
ATOM 2285 C C . PHE A 1 285 ? 3.503 14.348 59.305 1.00 79.56 285 PHE A C 1
ATOM 2287 O O . PHE A 1 285 ? 4.503 14.840 59.828 1.00 79.56 285 PHE A O 1
ATOM 2294 N N . LEU A 1 286 ? 3.557 13.698 58.136 1.00 76.50 286 LEU A N 1
ATOM 2295 C CA . LEU A 1 286 ? 4.781 13.525 57.356 1.00 76.50 286 LEU A CA 1
ATOM 2296 C C . LEU A 1 286 ? 5.114 14.814 56.586 1.00 76.50 286 LEU A C 1
ATOM 2298 O 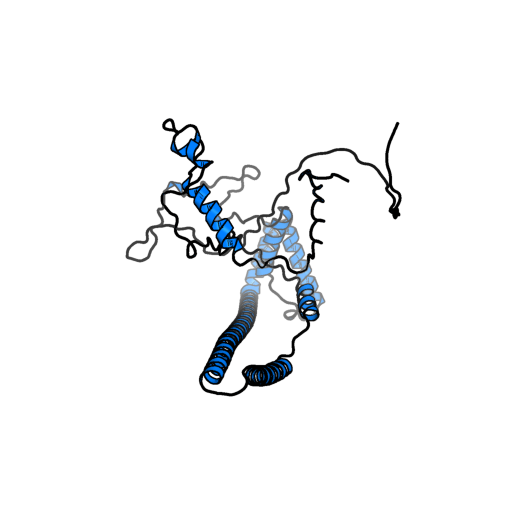O . LEU A 1 286 ? 6.264 15.259 56.570 1.00 76.50 286 LEU A O 1
ATOM 2302 N N . GLY A 1 287 ? 4.100 15.452 55.995 1.00 80.38 287 GLY A N 1
ATOM 2303 C CA . GLY A 1 287 ? 4.227 16.700 55.237 1.00 80.38 287 GLY A CA 1
ATOM 2304 C C . GLY A 1 287 ? 4.467 17.955 56.088 1.00 80.38 287 GLY A C 1
ATOM 2305 O O . GLY A 1 287 ? 4.960 18.967 55.584 1.00 80.38 287 GLY A O 1
ATOM 2306 N N . ASP A 1 288 ? 4.183 17.910 57.390 1.00 82.38 288 ASP A N 1
ATOM 2307 C CA . ASP A 1 288 ? 4.345 19.049 58.306 1.00 82.38 288 ASP A CA 1
ATOM 2308 C C . ASP A 1 288 ? 5.779 19.587 58.395 1.00 82.38 288 ASP A C 1
ATOM 2310 O O . ASP A 1 288 ? 5.977 20.774 58.669 1.00 82.38 288 ASP A O 1
ATOM 2314 N N . ALA A 1 289 ? 6.789 18.739 58.186 1.00 81.62 289 ALA A N 1
ATOM 2315 C CA . ALA A 1 289 ? 8.188 19.164 58.149 1.00 81.62 289 ALA A CA 1
ATOM 2316 C C . ALA A 1 289 ? 8.485 20.013 56.900 1.00 81.62 289 ALA A C 1
ATOM 2318 O O . ALA A 1 289 ? 9.092 21.075 57.004 1.00 81.62 289 ALA A O 1
ATOM 2319 N N . VAL A 1 290 ? 7.970 19.597 55.739 1.00 82.88 290 VAL A N 1
ATOM 2320 C CA . VAL A 1 290 ? 8.154 20.284 54.447 1.00 82.88 290 VAL A CA 1
ATOM 2321 C C . VAL A 1 290 ? 7.370 21.602 54.391 1.00 82.88 290 VAL A C 1
ATOM 2323 O O . VAL A 1 290 ? 7.769 22.548 53.716 1.00 82.88 290 VAL A O 1
ATOM 2326 N N . ARG A 1 291 ? 6.259 21.707 55.133 1.00 81.62 291 ARG A N 1
ATOM 2327 C CA . ARG A 1 291 ? 5.481 22.953 55.242 1.00 81.62 291 ARG A CA 1
ATOM 2328 C C . ARG A 1 291 ? 6.141 23.999 56.144 1.00 81.62 291 ARG A C 1
ATOM 2330 O O . ARG A 1 291 ? 5.959 25.192 55.921 1.00 81.62 291 ARG A O 1
ATOM 2337 N N . ARG A 1 292 ? 6.873 23.562 57.174 1.00 82.75 292 ARG A N 1
ATOM 2338 C CA . ARG A 1 292 ? 7.583 24.448 58.114 1.00 82.75 292 ARG A CA 1
ATOM 2339 C C . ARG A 1 292 ? 8.946 24.908 57.597 1.00 82.75 292 ARG A C 1
ATOM 2341 O O . ARG A 1 292 ? 9.491 25.868 58.138 1.00 82.75 292 ARG A O 1
ATOM 2348 N N . ASP A 1 293 ? 9.472 24.248 56.570 1.00 83.44 293 ASP A N 1
ATOM 2349 C CA . ASP A 1 293 ? 10.736 24.603 55.936 1.00 83.44 293 ASP A CA 1
ATOM 2350 C C . ASP A 1 293 ? 10.613 25.915 55.137 1.00 83.44 293 ASP A C 1
ATOM 2352 O O . ASP A 1 293 ? 10.020 25.960 54.058 1.00 83.44 293 ASP A O 1
ATOM 2356 N N . ARG A 1 294 ? 11.168 27.000 55.693 1.00 74.06 294 ARG A N 1
ATOM 2357 C CA . ARG A 1 294 ? 11.240 28.320 55.043 1.00 74.06 294 ARG A CA 1
ATOM 2358 C C . ARG A 1 294 ? 12.360 28.421 54.013 1.00 74.06 294 ARG A C 1
ATOM 2360 O O . ARG A 1 294 ? 12.286 29.282 53.142 1.00 74.06 294 ARG A O 1
ATOM 2367 N N . GLU A 1 295 ? 13.387 27.588 54.136 1.00 78.31 295 GLU A N 1
ATOM 2368 C CA . GLU A 1 295 ? 14.571 27.616 53.274 1.00 78.31 295 GLU A CA 1
ATOM 2369 C C . GLU A 1 295 ? 14.349 26.789 51.999 1.00 78.31 295 GLU A C 1
ATOM 2371 O O . GLU A 1 295 ? 15.099 26.919 51.035 1.00 78.31 295 GLU A O 1
ATOM 2376 N N . GLY A 1 296 ? 13.276 25.987 51.960 1.00 78.94 296 GLY A N 1
ATOM 2377 C CA . GLY A 1 296 ? 12.831 25.255 50.772 1.00 78.94 296 GLY A CA 1
ATOM 2378 C C . GLY A 1 296 ? 13.742 24.089 50.389 1.00 78.94 296 GLY A C 1
ATOM 2379 O O . GLY A 1 296 ? 13.609 23.538 49.297 1.00 78.94 296 GLY A O 1
ATOM 2380 N N . ILE A 1 297 ? 14.640 23.687 51.287 1.00 80.12 297 ILE A N 1
ATOM 2381 C CA . ILE A 1 297 ? 15.607 22.603 51.098 1.00 80.12 297 ILE A CA 1
ATOM 2382 C C . ILE A 1 297 ? 14.868 21.281 50.862 1.00 80.12 297 ILE A C 1
ATOM 2384 O O . ILE A 1 297 ? 15.223 20.514 49.970 1.00 80.12 297 ILE A O 1
ATOM 2388 N N . MET A 1 298 ? 13.780 21.046 51.597 1.00 76.75 298 MET A N 1
ATOM 2389 C CA . MET A 1 298 ? 12.949 19.842 51.492 1.00 76.75 298 MET A CA 1
ATOM 2390 C C . MET A 1 298 ? 12.052 19.819 50.240 1.00 76.75 298 MET A C 1
ATOM 2392 O O . MET A 1 298 ? 11.416 18.805 49.967 1.00 76.75 298 MET A O 1
ATOM 2396 N N . ARG A 1 299 ? 11.983 20.920 49.478 1.00 78.81 299 ARG A N 1
ATOM 2397 C CA . ARG A 1 299 ? 11.282 21.009 48.181 1.00 78.81 299 ARG A CA 1
ATOM 2398 C C . ARG A 1 299 ? 12.239 20.938 46.986 1.00 78.81 299 ARG A C 1
ATOM 2400 O O . ARG A 1 299 ? 11.804 21.030 45.835 1.00 78.81 299 ARG A O 1
ATOM 2407 N N . ALA A 1 300 ? 13.541 20.785 47.236 1.00 77.88 300 ALA A N 1
ATOM 2408 C CA . ALA A 1 300 ? 14.534 20.647 46.182 1.00 77.88 300 ALA A CA 1
ATOM 2409 C C . ALA A 1 300 ? 14.202 19.439 45.284 1.00 77.88 300 ALA A C 1
ATOM 2411 O O . ALA A 1 300 ? 13.870 18.361 45.771 1.00 77.88 300 ALA A O 1
ATOM 2412 N N . GLY A 1 301 ? 14.269 19.627 43.962 1.00 80.75 301 GLY A N 1
ATOM 2413 C CA . GLY A 1 301 ? 13.912 18.592 42.980 1.00 80.75 301 GLY A CA 1
ATOM 2414 C C . GLY A 1 301 ? 12.450 18.597 42.519 1.00 80.75 301 GLY A C 1
ATOM 2415 O O . GLY A 1 301 ? 12.048 17.668 41.828 1.00 80.75 301 GLY A O 1
ATOM 2416 N N . GLY A 1 302 ? 11.670 19.631 42.860 1.00 82.56 302 GLY A N 1
ATOM 2417 C CA . GLY A 1 302 ? 10.293 19.796 42.371 1.00 82.56 302 GLY A CA 1
ATOM 2418 C C . GLY A 1 302 ? 9.238 19.073 43.208 1.00 82.56 302 GLY A C 1
ATOM 2419 O O . GLY A 1 302 ? 8.130 18.861 42.736 1.00 82.56 302 GLY A O 1
ATOM 2420 N N . TYR A 1 303 ? 9.567 18.690 44.444 1.00 83.88 303 TYR A N 1
ATOM 2421 C CA . TYR A 1 303 ? 8.617 18.043 45.345 1.00 83.88 303 TYR A CA 1
ATOM 2422 C C . TYR A 1 303 ? 7.531 19.026 45.819 1.00 83.88 303 TYR A C 1
ATOM 2424 O O . TYR A 1 303 ? 7.828 20.019 46.493 1.00 83.88 303 TYR A O 1
ATOM 2432 N N . MET A 1 304 ? 6.270 18.714 45.505 1.00 85.44 304 MET A N 1
ATOM 2433 C CA . MET A 1 304 ? 5.080 19.484 45.881 1.00 85.44 304 MET A CA 1
ATOM 2434 C C . MET A 1 304 ? 4.190 18.660 46.823 1.00 85.44 304 MET A C 1
ATOM 2436 O O . MET A 1 304 ? 3.911 17.490 46.561 1.00 85.44 304 MET A O 1
ATOM 2440 N N . LEU A 1 305 ? 3.730 19.253 47.936 1.00 86.06 305 LEU A N 1
ATOM 2441 C CA . LEU A 1 305 ? 2.858 18.536 48.884 1.00 86.06 305 LEU A CA 1
ATOM 2442 C C . LEU A 1 305 ? 1.490 18.234 48.272 1.00 86.06 305 LEU A C 1
ATOM 2444 O O . LEU A 1 305 ? 0.893 17.206 48.582 1.00 86.06 305 LEU A O 1
ATOM 2448 N N . GLU A 1 306 ? 1.003 19.130 47.418 1.00 87.69 306 GLU A N 1
ATOM 2449 C CA . GLU A 1 306 ? -0.290 19.000 46.762 1.00 87.69 306 GLU A CA 1
ATOM 2450 C C . GLU A 1 306 ? -0.346 17.716 45.919 1.00 87.69 306 GLU A C 1
ATOM 2452 O O . GLU A 1 306 ? -1.315 16.965 46.011 1.00 87.69 306 GLU A O 1
ATOM 2457 N N . GLU A 1 307 ? 0.734 17.392 45.202 1.00 88.06 307 GLU A N 1
ATOM 2458 C CA . GLU A 1 307 ? 0.851 16.169 44.396 1.00 88.06 307 GLU A CA 1
ATOM 2459 C C . GLU A 1 307 ? 0.890 14.895 45.252 1.00 88.06 307 GLU A C 1
ATOM 2461 O O . GLU A 1 307 ? 0.378 13.843 44.853 1.00 88.06 307 GLU A O 1
ATOM 2466 N N . ALA A 1 308 ? 1.491 14.967 46.444 1.00 87.62 308 ALA A N 1
ATOM 2467 C CA . ALA A 1 308 ? 1.512 13.850 47.385 1.00 87.62 308 ALA A CA 1
ATOM 2468 C C . ALA A 1 308 ? 0.102 13.557 47.925 1.00 87.62 308 ALA A C 1
ATOM 2470 O O . ALA A 1 308 ? -0.311 12.395 47.985 1.00 87.62 308 ALA A O 1
ATOM 2471 N N . TRP A 1 309 ? -0.660 14.604 48.256 1.00 89.38 309 TRP A N 1
ATOM 2472 C CA . TRP A 1 309 ? -2.057 14.480 48.678 1.00 89.38 309 TRP A CA 1
ATOM 2473 C C . TRP A 1 309 ? -2.950 13.970 47.553 1.00 89.38 309 TRP A C 1
ATOM 2475 O O . TRP A 1 309 ? -3.741 13.053 47.764 1.00 89.38 309 TRP A O 1
ATOM 2485 N N . GLU A 1 310 ? -2.788 14.511 46.349 1.00 89.88 310 GLU A N 1
ATOM 2486 C CA . GLU A 1 310 ? -3.519 14.078 45.164 1.00 89.88 310 GLU A CA 1
ATOM 2487 C C . GLU A 1 310 ? -3.284 12.593 44.880 1.00 89.88 310 GLU A C 1
ATOM 2489 O O . GLU A 1 310 ? -4.236 11.839 44.689 1.00 89.88 310 GLU A O 1
ATOM 2494 N N . ARG A 1 311 ? -2.026 12.137 44.926 1.00 89.12 311 ARG A N 1
ATOM 2495 C CA . ARG A 1 311 ? -1.682 10.725 44.723 1.00 89.12 311 ARG A CA 1
ATOM 2496 C C . ARG A 1 311 ? -2.307 9.824 45.790 1.00 89.12 311 ARG A C 1
ATOM 2498 O O . ARG A 1 311 ? -2.788 8.742 45.455 1.00 89.12 311 ARG A O 1
ATOM 2505 N N . ALA A 1 312 ? -2.322 10.257 47.051 1.00 88.81 312 ALA A N 1
ATOM 2506 C CA . ALA A 1 312 ? -2.934 9.499 48.139 1.00 88.81 312 ALA A CA 1
ATOM 2507 C C . ALA A 1 312 ? -4.457 9.367 47.962 1.00 88.81 312 ALA A C 1
ATOM 2509 O O . ALA A 1 312 ? -4.997 8.268 48.082 1.00 88.81 312 ALA A O 1
ATOM 2510 N N . ILE A 1 313 ? -5.141 10.464 47.622 1.00 89.81 313 ILE A N 1
ATOM 2511 C CA . ILE A 1 313 ? -6.596 10.473 47.415 1.00 89.81 313 ILE A CA 1
ATOM 2512 C C . ILE A 1 313 ? -6.967 9.681 46.163 1.00 89.81 313 ILE A C 1
ATOM 2514 O O . ILE A 1 313 ? -7.856 8.838 46.231 1.00 89.81 313 ILE A O 1
ATOM 2518 N N . ARG A 1 314 ? -6.251 9.873 45.049 1.00 89.31 314 ARG A N 1
ATOM 2519 C CA . ARG A 1 314 ? -6.473 9.123 43.806 1.00 89.31 314 ARG A CA 1
ATOM 2520 C C . ARG A 1 314 ? -6.319 7.617 44.021 1.00 89.31 314 ARG A C 1
ATOM 2522 O O . ARG A 1 314 ? -7.139 6.852 43.530 1.00 89.31 314 ARG A O 1
ATOM 2529 N N . SER A 1 315 ? -5.314 7.191 44.792 1.00 87.50 315 SER A N 1
ATOM 2530 C CA . SER A 1 315 ? -5.125 5.781 45.166 1.00 87.50 315 SER A CA 1
ATOM 2531 C C . SER A 1 315 ? -6.298 5.239 45.991 1.00 87.50 315 SER A C 1
ATOM 2533 O O . SER A 1 315 ? -6.800 4.150 45.722 1.00 87.50 315 SER A O 1
ATOM 2535 N N . ALA A 1 316 ? -6.780 6.018 46.963 1.00 87.88 316 ALA A N 1
ATOM 2536 C CA . ALA A 1 316 ? -7.925 5.630 47.782 1.00 87.88 316 ALA A CA 1
ATOM 2537 C C . ALA A 1 316 ? -9.215 5.512 46.953 1.00 87.88 316 ALA A C 1
ATOM 2539 O O . ALA A 1 316 ? -9.946 4.537 47.096 1.00 87.88 316 ALA A O 1
ATOM 2540 N N . VAL A 1 317 ? -9.465 6.478 46.066 1.00 89.38 317 VAL A N 1
ATOM 2541 C CA . VAL A 1 317 ? -10.635 6.515 45.180 1.00 89.38 317 VAL A CA 1
ATOM 2542 C C . VAL A 1 317 ? -10.610 5.358 44.181 1.00 89.38 317 VAL A C 1
ATOM 2544 O O . VAL A 1 317 ? -11.606 4.655 44.047 1.00 89.38 317 VAL A O 1
ATOM 2547 N N . ALA A 1 318 ? -9.461 5.094 43.555 1.00 85.62 318 ALA A N 1
ATOM 2548 C CA . ALA A 1 318 ? -9.292 3.962 42.643 1.00 85.62 318 ALA A CA 1
ATOM 2549 C C . ALA A 1 318 ? -9.531 2.602 43.330 1.00 85.62 318 ALA A C 1
ATOM 2551 O O . ALA A 1 318 ? -9.892 1.627 42.676 1.00 85.62 318 ALA A O 1
ATOM 2552 N N . GLY A 1 319 ? -9.339 2.526 44.651 1.00 82.62 319 GLY A N 1
ATOM 2553 C CA . GLY A 1 319 ? -9.593 1.328 45.448 1.00 82.62 319 GLY A CA 1
ATOM 2554 C C . GLY A 1 319 ? -11.056 1.109 45.849 1.00 82.62 319 GLY A C 1
ATOM 2555 O O . GLY A 1 319 ? -11.378 0.015 46.303 1.00 82.62 319 GLY A O 1
ATOM 2556 N N . LEU A 1 320 ? -11.945 2.100 45.696 1.00 83.00 320 LEU A N 1
ATOM 2557 C CA . LEU A 1 320 ? -13.343 1.998 46.147 1.00 83.00 320 LEU A CA 1
ATOM 2558 C C . LEU A 1 320 ? -14.144 0.941 45.381 1.00 83.00 320 LEU A C 1
ATOM 2560 O O . LEU A 1 320 ? -15.022 0.298 45.952 1.00 83.00 320 LEU A O 1
ATOM 2564 N N . GLU A 1 321 ? -13.840 0.760 44.098 1.00 76.44 321 GLU A N 1
ATOM 2565 C CA . GLU A 1 321 ? -14.545 -0.186 43.229 1.00 76.44 321 GLU A CA 1
ATOM 2566 C C . GLU A 1 321 ? -13.920 -1.585 43.235 1.00 76.44 321 GLU A C 1
ATOM 2568 O O . GLU A 1 321 ? -14.457 -2.507 42.621 1.00 76.44 321 GLU A O 1
ATOM 2573 N N . VAL A 1 322 ? -12.799 -1.773 43.941 1.00 80.56 322 VAL A N 1
ATOM 2574 C CA . VAL A 1 322 ? -12.143 -3.075 44.048 1.00 80.56 322 VAL A CA 1
ATOM 2575 C C . VAL A 1 322 ? -12.903 -3.912 45.080 1.00 80.56 322 VAL A C 1
ATOM 2577 O O . VAL A 1 322 ? -12.857 -3.600 46.274 1.00 80.56 322 VAL A O 1
ATOM 2580 N N . PRO A 1 323 ? -13.611 -4.984 44.671 1.00 77.31 323 PRO A N 1
ATOM 2581 C CA . PRO A 1 323 ? -14.296 -5.839 45.626 1.00 77.31 323 PRO A CA 1
ATOM 2582 C C . PRO A 1 323 ? -13.268 -6.494 46.560 1.00 77.31 323 PRO A C 1
ATOM 2584 O O . PRO A 1 323 ? -12.158 -6.821 46.123 1.00 77.31 323 PRO A O 1
ATOM 2587 N N . PRO A 1 324 ? -13.614 -6.731 47.839 1.00 77.38 324 PRO A N 1
ATOM 2588 C CA . PRO A 1 324 ? -12.749 -7.501 48.721 1.00 77.38 324 PRO A CA 1
ATOM 2589 C C . PRO A 1 324 ? -12.479 -8.871 48.095 1.00 77.38 324 PRO A C 1
ATOM 2591 O O . PRO A 1 324 ? -13.351 -9.449 47.444 1.00 77.38 324 PRO A O 1
ATOM 2594 N N . LEU A 1 325 ? -11.271 -9.398 48.295 1.00 73.56 325 LEU A N 1
ATOM 2595 C CA . LEU A 1 325 ? -10.914 -10.732 47.822 1.00 73.56 325 LEU A CA 1
ATOM 2596 C C . LEU A 1 325 ? -11.863 -11.759 48.459 1.00 73.56 325 LEU A C 1
ATOM 2598 O O . LEU A 1 325 ? -11.772 -12.050 49.649 1.00 73.56 325 LEU A O 1
ATOM 2602 N N . VAL A 1 326 ? -12.791 -12.296 47.669 1.00 75.25 326 VAL A N 1
ATOM 2603 C CA . VAL A 1 326 ? -13.713 -13.351 48.103 1.00 75.25 326 VAL A CA 1
ATOM 2604 C C . VAL A 1 326 ? -13.045 -14.706 47.858 1.00 75.25 326 VAL A C 1
ATOM 2606 O O . VAL A 1 326 ? -12.565 -14.962 46.755 1.00 75.25 326 VAL A O 1
ATOM 2609 N N . GLY A 1 327 ? -13.017 -15.582 48.868 1.00 66.19 327 GLY A N 1
ATOM 2610 C CA . GLY A 1 327 ? -12.523 -16.963 48.735 1.00 66.19 327 GLY A CA 1
ATOM 2611 C C . GLY A 1 327 ? -11.156 -17.256 49.362 1.00 66.19 327 GLY A C 1
ATOM 2612 O O . GLY A 1 327 ? -10.672 -18.379 49.250 1.00 66.19 327 GLY A O 1
ATOM 2613 N N . LEU A 1 328 ? -10.545 -16.292 50.055 1.00 61.12 328 LEU A N 1
ATOM 2614 C CA . LEU A 1 328 ? -9.470 -16.569 51.006 1.00 61.12 328 LEU A CA 1
ATOM 2615 C C . LEU A 1 328 ? -10.063 -16.535 52.414 1.00 61.12 328 LEU A C 1
ATOM 2617 O O . LEU A 1 328 ? -9.977 -15.521 53.103 1.00 61.12 328 LEU A O 1
ATOM 2621 N N . ASP A 1 329 ? -10.661 -17.648 52.839 1.00 60.34 329 ASP A N 1
ATOM 2622 C CA . ASP A 1 329 ? -10.882 -17.910 54.261 1.00 60.34 329 ASP A CA 1
ATOM 2623 C C . ASP A 1 329 ? -9.502 -18.057 54.908 1.00 60.34 329 ASP A C 1
ATOM 2625 O O . ASP A 1 329 ? -8.974 -19.157 55.075 1.00 60.34 329 ASP A O 1
ATOM 2629 N N . VAL A 1 330 ? -8.854 -16.931 55.208 1.00 62.94 330 VAL A N 1
ATOM 2630 C CA . VAL A 1 330 ? -7.714 -16.938 56.115 1.00 62.94 330 VAL A CA 1
ATOM 2631 C C . VAL A 1 330 ? -8.311 -17.355 57.454 1.00 62.94 330 VAL A C 1
ATOM 2633 O O . VAL A 1 330 ? -9.137 -16.605 57.986 1.00 62.94 330 VAL A O 1
ATOM 2636 N N . PRO A 1 331 ? -7.979 -18.545 57.993 1.00 60.81 331 PRO A N 1
ATOM 2637 C CA . PRO A 1 331 ? -8.459 -18.916 59.310 1.00 60.81 331 PRO A CA 1
ATOM 2638 C C . PRO A 1 331 ? -8.050 -17.792 60.252 1.00 60.81 331 PRO A C 1
ATOM 2640 O O . PRO A 1 331 ? -6.882 -17.392 60.256 1.00 60.81 331 PRO A O 1
ATOM 2643 N N . ALA A 1 332 ? -9.026 -17.242 60.981 1.00 60.59 332 ALA A N 1
ATOM 2644 C CA . ALA A 1 332 ? -8.768 -16.199 61.960 1.00 60.59 332 ALA A CA 1
ATOM 2645 C C . ALA A 1 332 ? -7.542 -16.626 62.782 1.00 60.59 332 ALA A C 1
ATOM 2647 O O . ALA A 1 332 ? -7.525 -17.769 63.263 1.00 60.59 332 ALA A O 1
ATOM 2648 N N . PRO A 1 333 ? -6.493 -15.784 62.886 1.00 61.44 333 PRO A N 1
ATOM 2649 C CA . PRO A 1 333 ? -5.323 -16.150 63.666 1.00 61.44 333 PRO A CA 1
ATOM 2650 C C . PRO A 1 333 ? -5.814 -16.553 65.060 1.00 61.44 333 PRO A C 1
ATOM 2652 O O . PRO A 1 333 ? -6.705 -15.881 65.595 1.00 61.44 333 PRO A O 1
ATOM 2655 N N . PRO A 1 334 ? -5.323 -17.671 65.625 1.00 59.97 334 PRO A N 1
ATOM 2656 C CA . PRO A 1 334 ? -5.788 -18.115 66.928 1.00 59.97 334 PRO A CA 1
ATOM 2657 C C . PRO A 1 334 ? -5.603 -16.950 67.895 1.00 59.97 334 PRO A C 1
ATOM 2659 O O . PRO A 1 334 ? -4.507 -16.393 67.975 1.00 59.97 334 PRO A O 1
ATOM 2662 N N . ALA A 1 335 ? -6.684 -16.549 68.569 1.00 59.28 335 ALA A N 1
ATOM 2663 C CA . ALA A 1 335 ? -6.633 -15.484 69.559 1.00 59.28 335 ALA A CA 1
ATOM 2664 C C . ALA A 1 335 ? -5.446 -15.758 70.488 1.00 59.28 335 ALA A C 1
ATOM 2666 O O . ALA A 1 335 ? -5.342 -16.856 71.046 1.00 59.28 335 ALA A O 1
ATOM 2667 N N . SER A 1 336 ? -4.525 -14.796 70.595 1.00 60.25 336 SER A N 1
ATOM 2668 C CA . SER A 1 336 ? -3.384 -14.898 71.498 1.00 60.25 336 SER A CA 1
ATOM 2669 C C . SER A 1 336 ? -3.932 -15.207 72.883 1.00 60.25 336 SER A C 1
ATOM 2671 O O . SER A 1 336 ? -4.690 -14.407 73.437 1.00 60.25 336 SER A O 1
ATOM 2673 N N . LYS A 1 337 ? -3.617 -16.390 73.412 1.00 58.19 337 LYS A N 1
ATOM 2674 C CA . LYS A 1 337 ? -4.040 -16.764 74.756 1.00 58.19 337 LYS A CA 1
ATOM 2675 C C . LYS A 1 337 ? -3.315 -15.837 75.724 1.00 58.19 337 LYS A C 1
ATOM 2677 O O . LYS A 1 337 ? -2.103 -15.946 75.886 1.00 58.19 337 LYS A O 1
ATOM 2682 N N . LEU A 1 338 ? -4.066 -14.903 76.292 1.00 59.34 338 LEU A N 1
ATOM 2683 C CA . LEU A 1 338 ? -3.637 -14.107 77.429 1.00 59.34 338 LEU A CA 1
ATOM 2684 C C . LEU A 1 338 ? -3.812 -14.976 78.674 1.00 59.34 338 LEU A C 1
ATOM 2686 O O . LEU A 1 338 ? -4.834 -15.657 78.819 1.00 59.34 338 LEU A O 1
ATOM 2690 N N . ASP A 1 339 ? -2.815 -14.992 79.547 1.00 63.97 339 ASP A N 1
ATOM 2691 C CA . ASP A 1 339 ? -2.994 -15.540 80.887 1.00 63.97 339 ASP A CA 1
ATOM 2692 C C . ASP A 1 339 ? -3.874 -14.604 81.743 1.00 63.97 339 ASP A C 1
ATOM 2694 O O . ASP A 1 339 ? -4.262 -13.511 81.328 1.00 63.97 339 ASP A O 1
ATOM 2698 N N . SER A 1 340 ? -4.215 -15.024 82.964 1.00 66.12 340 SER A N 1
ATOM 2699 C CA . SER A 1 340 ? -5.004 -14.211 83.906 1.00 66.12 340 SER A CA 1
ATOM 2700 C C . SER A 1 340 ? -4.331 -12.889 84.311 1.00 66.12 340 SER A C 1
ATOM 2702 O O . SER A 1 340 ? -4.961 -12.073 84.980 1.00 66.12 340 SER A O 1
ATOM 2704 N N . SER A 1 341 ? -3.065 -12.696 83.935 1.00 67.12 341 SER A N 1
ATOM 2705 C CA . SER A 1 341 ? -2.255 -11.493 84.143 1.00 67.12 341 SER A CA 1
ATOM 2706 C C . SER A 1 341 ? -2.222 -10.567 82.921 1.00 67.12 341 SER A C 1
ATOM 2708 O O . SER A 1 341 ? -1.781 -9.429 83.055 1.00 67.12 341 SER A O 1
ATOM 2710 N N . GLY A 1 342 ? -2.746 -11.001 81.769 1.00 61.62 342 GLY A N 1
ATOM 2711 C CA . GLY A 1 342 ? -2.823 -10.196 80.550 1.00 61.62 342 GLY A CA 1
ATOM 2712 C C . GLY A 1 342 ? -1.566 -10.226 79.679 1.00 61.62 342 GLY A C 1
ATOM 2713 O O . GLY A 1 342 ? -1.450 -9.381 78.793 1.00 61.62 342 GLY A O 1
ATOM 2714 N N . ASP A 1 343 ? -0.661 -11.185 79.883 1.00 62.94 343 ASP A N 1
ATOM 2715 C CA . ASP A 1 343 ? 0.551 -11.327 79.074 1.00 62.94 343 ASP A CA 1
ATOM 2716 C C . ASP A 1 343 ? 0.377 -12.356 77.945 1.00 62.94 343 ASP A C 1
ATOM 2718 O O . ASP A 1 343 ? -0.320 -13.3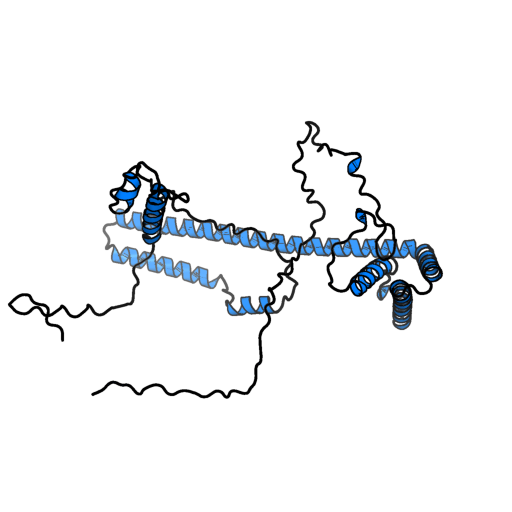69 78.066 1.00 62.94 343 ASP A O 1
ATOM 2722 N N . VAL A 1 344 ? 1.008 -12.073 76.800 1.00 58.53 344 VAL A N 1
ATOM 2723 C CA . VAL A 1 344 ? 0.898 -12.879 75.575 1.00 58.53 344 VAL A CA 1
ATOM 2724 C C . VAL A 1 344 ? 1.762 -14.134 75.692 1.00 58.53 344 VAL A C 1
ATOM 2726 O O . VAL A 1 344 ? 2.991 -14.063 75.656 1.00 58.53 344 VAL A O 1
ATOM 2729 N N . ILE A 1 345 ? 1.122 -15.302 75.765 1.00 56.62 345 ILE A N 1
ATOM 2730 C CA . ILE A 1 345 ? 1.821 -16.589 75.780 1.00 56.62 345 ILE A CA 1
ATOM 2731 C C . ILE A 1 345 ? 2.282 -16.920 74.353 1.00 56.62 345 ILE A C 1
ATOM 2733 O O . ILE A 1 345 ? 1.471 -17.246 73.485 1.00 56.62 345 ILE A O 1
ATOM 2737 N N . MET A 1 346 ? 3.590 -16.852 74.108 1.00 51.84 346 MET A N 1
ATOM 2738 C CA . MET A 1 346 ? 4.206 -17.357 72.876 1.00 51.84 346 MET A CA 1
ATOM 2739 C C . MET A 1 346 ? 4.385 -18.878 73.001 1.00 51.84 346 MET A C 1
ATOM 2741 O O . MET A 1 346 ? 5.137 -19.331 73.863 1.00 51.84 346 MET A O 1
ATOM 2745 N N . THR A 1 347 ? 3.689 -19.660 72.172 1.00 54.22 347 THR A N 1
ATOM 2746 C CA . THR A 1 347 ? 3.947 -21.105 71.997 1.00 54.22 347 THR A CA 1
ATOM 2747 C C . THR A 1 347 ? 4.912 -21.369 70.863 1.00 54.22 347 THR A C 1
ATOM 2749 O O . THR A 1 347 ? 4.674 -20.781 69.781 1.00 54.22 347 THR A O 1
#

Foldseek 3Di:
DDDDDDDDDDDDDDDDDDDDDDDDDDDDDDDDDDDDDPDPPPDPADADPVRDGPPPDDPVVPPPQAQDPPPRHGDDPVPDDDDPDPDPLVVLLVVLLVVLCLLLVDDPVNDPDPVVVVVSVVVSVVLSVCSSVVNPVVVSVVVSVVSCVVCVVVSVVSVVVVVVVVVVVVVVVVVVVVVVVVVVVVVVVVVVVVVVVVVVLVVVLVVCVVPDPDDNVVSVVVSVVVVVVVVVVVVVVPPDDPPVVVVVVVVPPPPPDRPDPDDPPPDPPPLVPVVDDDDPDDPDPVCPVCVPDPVNPVCPPNDDVSVVVSVVVSVVVVCPPPDPDPDPPPPDDPPQDQDPVRDGDDD

Sequence (347 aa):
MATRPGGWLQGRTIRKASGMPSASTTRSSTPQTVTATPNTIYGGGVKDPSGRTVEYWDMADQCPVSPCPICNKILRKLAFMPQTFEDLTVEKEVAVRRRIAKDFNKRREDFPDLRSYNDYLEEVEEITFNLINEVDIPETEARIAKYKAENAAIIELNLQREEAYARALREQEEYERREKEQRALELRRAEEEEREEKEKDKRSIIDKLETSDKDASELVAKARASAQKRTNAKAATTGFRSTADLLRTRAAQSTEVPDVPHVPIQDDYTAYEDMFVLKPVYNDFLGDAVRRDREGIMRAGGYMLEEAWERAIRSAVAGLEVPPLVGLDVPAPPASKLDSSGDVIMT

InterPro domains:
  IPR004575 Cdk-activating kinase assembly factor MAT1/Tfb3 [TIGR00570] (67-321)
  IPR015877 MAT1, centre [PF06391] (75-270)

Organism: Coprinopsis cinerea (strain Okayama-7 / 130 / ATCC MYA-4618 / FGSC 9003) (NCBI:txid240176)